Protein AF-A0AAD6TPM7-F1 (afdb_monomer_lite)

Secondary structure (DSSP, 8-state):
----------------------HHHHHHHHHHHHTSSSPPPPPPHHHHHHHHHHHHHHHHHHHHHHHHHHHHHHHHHHHHHHHHHHHH--TT--HHHHHHHHHHHHHHHHHHHHHHHHHHHHHHHHHHHTTSTT-----S----HHHHHHHHHHHHHHHHHHHHHT------TT-----------------------------

Radius of gyration: 37.67 Å; chains: 1; bounding box: 93×37×124 Å

Sequence (203 aa):
MTDECKYDDYNYVRENDTVQTHAPTIDTYNTAARALEPLMPMLTWEQVYFKLLRAHKEIKRLNVEIPRVVTWIADENRVLCRAERVLRSPEGKSREKIEVDIGMAVQLALYHQQRGRFDDTHMQRFWALAKTPGFTGSLKPGISKERRAVQDALQKARTELARLEGDEMEVDERTLVVDAAAGGWRRDDNDEWEDTAEEEGQV

Foldseek 3Di:
DDDPPPPDDPPPDPDDDDPPPCVVVLVVVQVVQCVDPPRDDRDDPVRSVVVVVVVVVVLVVCLVVLLVLLQVLVVLVVVLVVLLVVLCDPPPDDPVSNVVSVVVSVVSVVVNVVVVVVVVVSVVVVVVLVPDPPRPHDSDHDADPVNVVVVVVVVVVVVVVVVVVVCPDPPPPPPDDDDDDDDDDDDPDDDDDDDDDDDDDDD

Organism: NCBI:txid1033014

pLDDT: mean 77.06, std 20.02, range [37.09, 97.31]

Structure (mmCIF, N/CA/C/O backbone):
data_AF-A0AAD6TPM7-F1
#
_entry.id   AF-A0AAD6TPM7-F1
#
loop_
_atom_site.group_PDB
_atom_site.id
_atom_site.type_symbol
_atom_site.label_atom_id
_atom_site.label_alt_id
_atom_site.label_comp_id
_atom_site.label_asym_id
_atom_site.label_entity_id
_atom_site.label_seq_id
_atom_site.pdbx_PDB_ins_code
_atom_site.Cartn_x
_atom_site.Cartn_y
_atom_site.Cartn_z
_atom_site.occupancy
_atom_site.B_iso_or_equiv
_atom_site.auth_seq_id
_atom_site.auth_comp_id
_atom_site.auth_asym_id
_atom_site.auth_atom_id
_atom_site.pdbx_PDB_model_num
ATOM 1 N N . MET A 1 1 ? 7.354 23.724 56.514 1.00 42.28 1 MET A N 1
ATOM 2 C CA . MET A 1 1 ? 7.183 23.959 55.067 1.00 42.28 1 MET A CA 1
ATOM 3 C C . MET A 1 1 ? 6.785 22.642 54.438 1.00 42.28 1 MET A C 1
ATOM 5 O O . MET A 1 1 ? 7.639 21.832 54.113 1.00 42.28 1 MET A O 1
ATOM 9 N N . THR A 1 2 ? 5.484 22.408 54.376 1.00 43.03 2 THR A N 1
ATOM 10 C CA . THR A 1 2 ? 4.861 21.282 53.682 1.00 43.03 2 THR A CA 1
ATOM 11 C C . THR A 1 2 ? 3.793 21.926 52.823 1.00 43.03 2 THR A C 1
ATOM 13 O O . THR A 1 2 ? 2.820 22.435 53.376 1.00 43.03 2 THR A O 1
ATOM 16 N N . ASP A 1 3 ? 4.029 22.008 51.514 1.00 41.22 3 ASP A N 1
ATOM 17 C CA . ASP A 1 3 ? 3.042 22.562 50.593 1.00 41.22 3 ASP A CA 1
ATOM 18 C C . ASP A 1 3 ? 1.833 21.631 50.558 1.00 41.22 3 ASP A C 1
ATOM 20 O O . ASP A 1 3 ? 1.878 20.521 50.025 1.00 41.22 3 ASP A O 1
ATOM 24 N N . GLU A 1 4 ? 0.744 22.093 51.165 1.00 44.50 4 GLU A N 1
ATOM 25 C CA . GLU A 1 4 ? -0.571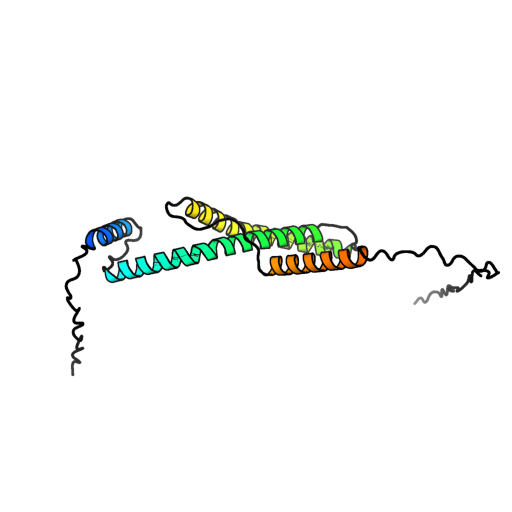 21.505 50.984 1.00 44.50 4 GLU A CA 1
ATOM 26 C C . GLU A 1 4 ? -0.997 21.762 49.538 1.00 44.50 4 GLU A C 1
ATOM 28 O O . GLU A 1 4 ? -1.520 22.827 49.202 1.00 44.50 4 GLU A O 1
ATOM 33 N N . CYS A 1 5 ? -0.760 20.778 48.668 1.00 38.16 5 CYS A N 1
ATOM 34 C CA . CYS A 1 5 ? -1.344 20.744 47.335 1.00 38.16 5 CYS A CA 1
ATOM 35 C C . CYS A 1 5 ? -2.870 20.721 47.461 1.00 38.16 5 CYS A C 1
ATOM 37 O O . CYS A 1 5 ? -3.480 19.655 47.566 1.00 38.16 5 CYS A O 1
ATOM 39 N N . LYS A 1 6 ? -3.479 21.909 47.436 1.00 38.34 6 LYS A N 1
ATOM 40 C CA . LYS A 1 6 ? -4.917 22.087 47.266 1.00 38.34 6 LYS A CA 1
ATOM 41 C C . LYS A 1 6 ? -5.314 21.478 45.927 1.00 38.34 6 LYS A C 1
ATOM 43 O O . LYS A 1 6 ? -5.113 22.074 44.874 1.00 38.34 6 LYS A O 1
ATOM 48 N N . TYR A 1 7 ? -5.848 20.263 45.980 1.00 44.44 7 TYR A N 1
ATOM 49 C CA . TYR A 1 7 ? -6.696 19.757 44.915 1.00 44.44 7 TYR A CA 1
ATOM 50 C C . TYR A 1 7 ? -7.990 20.558 44.987 1.00 44.44 7 TYR A C 1
ATOM 52 O O . TYR A 1 7 ? -8.815 20.314 45.865 1.00 44.44 7 TYR A O 1
ATOM 60 N N . ASP A 1 8 ? -8.121 21.553 44.113 1.00 40.16 8 ASP A N 1
ATOM 61 C CA . ASP A 1 8 ? -9.357 22.315 43.998 1.00 40.16 8 ASP A CA 1
ATOM 62 C C . ASP A 1 8 ? -10.513 21.375 43.629 1.00 40.16 8 ASP A C 1
ATOM 64 O O . ASP A 1 8 ? -10.389 20.522 42.741 1.00 40.16 8 ASP A O 1
ATOM 68 N N . ASP A 1 9 ? -11.638 21.542 44.326 1.00 39.03 9 ASP A N 1
ATOM 69 C CA . ASP A 1 9 ? -12.875 20.808 44.082 1.00 39.03 9 ASP A CA 1
ATOM 70 C C . ASP A 1 9 ? -13.344 21.023 42.638 1.00 39.03 9 ASP A C 1
ATOM 72 O O . ASP A 1 9 ? -13.980 22.030 42.303 1.00 39.03 9 ASP A O 1
ATOM 76 N N . TYR A 1 10 ? -13.116 20.024 41.785 1.00 47.62 10 TYR A N 1
ATOM 77 C CA . TYR A 1 10 ? -13.863 19.876 40.542 1.00 47.62 10 TYR A CA 1
ATOM 78 C C . TYR A 1 10 ? -15.308 19.510 40.888 1.00 47.62 10 TYR A C 1
ATOM 80 O O . TYR A 1 10 ? -15.704 18.343 40.866 1.00 47.62 10 TYR A O 1
ATOM 88 N N . ASN A 1 11 ? -16.094 20.540 41.212 1.00 38.97 11 ASN A N 1
ATOM 89 C CA . ASN A 1 11 ? -17.539 20.472 41.371 1.00 38.97 11 ASN A CA 1
ATOM 90 C C . ASN A 1 11 ? -18.168 19.961 40.070 1.00 38.97 11 ASN A C 1
ATOM 92 O O . ASN A 1 11 ? -18.477 20.721 39.151 1.00 38.97 11 ASN A O 1
ATOM 96 N N . TYR A 1 12 ? -18.348 18.644 39.998 1.00 42.25 12 TYR A N 1
ATOM 97 C CA . TYR A 1 12 ? -19.081 17.985 38.933 1.00 42.25 12 TYR A CA 1
ATOM 98 C C . TYR A 1 12 ? -20.553 18.375 39.075 1.00 42.25 12 TYR A C 1
ATOM 100 O O . TYR A 1 12 ? -21.267 17.843 39.929 1.00 42.25 12 TYR A O 1
ATOM 108 N N . VAL A 1 13 ? -20.978 19.356 38.276 1.00 42.03 13 VAL A N 1
ATOM 109 C CA . VAL A 1 13 ? -22.337 19.908 38.284 1.00 42.03 13 VAL A CA 1
ATOM 110 C C . VAL A 1 13 ? -23.345 18.769 38.108 1.00 42.03 13 VAL A C 1
ATOM 112 O O . VAL A 1 13 ? -23.490 18.202 37.026 1.00 42.03 13 VAL A O 1
ATOM 115 N N . ARG A 1 14 ? -24.036 18.412 39.197 1.00 45.53 14 ARG A N 1
ATOM 116 C CA . ARG A 1 14 ? -25.139 17.443 39.191 1.00 45.53 14 ARG A CA 1
ATOM 117 C C . ARG A 1 14 ? -26.416 18.115 38.694 1.00 45.53 14 ARG A C 1
ATOM 119 O O . ARG A 1 14 ? -27.343 18.345 39.466 1.00 45.53 14 ARG A O 1
ATOM 126 N N . GLU A 1 15 ? -26.480 18.385 37.399 1.00 45.06 15 GLU A N 1
ATOM 127 C CA . GLU A 1 15 ? -27.736 18.728 36.732 1.00 45.06 15 GLU A CA 1
ATOM 128 C C . GLU A 1 15 ? -28.347 17.474 36.098 1.00 45.06 15 GLU A C 1
ATOM 130 O O . GLU A 1 15 ? -28.028 17.107 34.977 1.00 45.06 15 GLU A O 1
ATOM 135 N N . ASN A 1 16 ? -29.181 16.794 36.894 1.00 46.62 16 ASN A N 1
ATOM 136 C CA . ASN A 1 16 ? -30.407 16.045 36.560 1.00 46.62 16 ASN A CA 1
ATOM 137 C C . ASN A 1 16 ? -30.582 15.296 35.214 1.00 46.62 16 ASN A C 1
ATOM 139 O O . ASN A 1 16 ? -31.724 15.009 34.854 1.00 46.62 16 ASN A O 1
ATOM 143 N N . ASP A 1 17 ? -29.525 14.878 34.525 1.00 42.53 17 ASP A N 1
ATOM 144 C CA . ASP A 1 17 ? -29.630 13.923 33.419 1.00 42.53 17 ASP A CA 1
ATOM 145 C C . ASP A 1 17 ? -29.453 12.471 33.881 1.00 42.53 17 ASP A C 1
ATOM 147 O O . ASP A 1 17 ? -28.737 12.155 34.835 1.00 42.53 17 ASP A O 1
ATOM 151 N N . THR A 1 18 ? -30.162 11.572 33.193 1.00 46.22 18 THR A N 1
ATOM 152 C CA . THR A 1 18 ? -30.287 10.139 33.502 1.00 46.22 18 THR A CA 1
ATOM 153 C C . THR A 1 18 ? -28.965 9.493 33.919 1.00 46.22 18 THR A C 1
ATOM 155 O O . THR A 1 18 ? -27.995 9.544 33.161 1.00 46.22 18 THR A O 1
ATOM 158 N N . VAL A 1 19 ? -28.948 8.792 35.062 1.00 48.47 19 VAL A N 1
ATOM 159 C CA . VAL A 1 19 ? -27.803 7.968 35.483 1.00 48.47 19 VAL A CA 1
ATOM 160 C C . VAL A 1 19 ? -27.638 6.805 34.502 1.00 48.47 19 VAL A C 1
ATOM 162 O O . VAL A 1 19 ? -28.172 5.714 34.702 1.00 48.47 19 VAL A O 1
ATOM 165 N N . GLN A 1 20 ? -26.896 7.039 33.419 1.00 50.84 20 GLN A N 1
ATOM 166 C CA . GLN A 1 20 ? -26.438 5.982 32.533 1.00 50.84 20 GLN A CA 1
ATOM 167 C C . GLN A 1 20 ? -25.485 5.099 33.333 1.00 50.84 20 GLN A C 1
ATOM 169 O O . GLN A 1 20 ? -24.346 5.463 33.622 1.00 50.84 20 GLN A O 1
ATOM 174 N N . THR A 1 21 ? -25.962 3.922 33.725 1.00 53.03 21 THR A N 1
ATOM 175 C CA . THR A 1 21 ? -25.160 2.930 34.436 1.00 53.03 21 THR A CA 1
ATOM 176 C C . THR A 1 21 ? -24.093 2.385 33.487 1.00 53.03 21 THR A C 1
ATOM 178 O O . THR A 1 21 ? -24.325 1.408 32.782 1.00 53.03 21 THR A O 1
ATOM 181 N N . HIS A 1 22 ? -22.924 3.029 33.450 1.00 58.94 22 HIS A N 1
ATOM 182 C CA . HIS A 1 22 ? -21.806 2.694 32.555 1.00 58.94 22 HIS A CA 1
ATOM 183 C C . HIS A 1 22 ? -21.056 1.396 32.926 1.00 58.94 22 HIS A C 1
ATOM 185 O O . HIS A 1 22 ? -20.183 0.952 32.177 1.00 58.94 22 HIS A O 1
ATOM 191 N N . ALA A 1 23 ? -21.413 0.769 34.053 1.00 59.69 23 ALA A N 1
ATOM 192 C CA . ALA A 1 23 ? -20.806 -0.457 34.574 1.00 59.69 23 ALA A CA 1
ATOM 193 C C . ALA A 1 23 ? -20.640 -1.605 33.547 1.00 59.69 23 ALA A C 1
ATOM 195 O O . ALA A 1 23 ? -19.508 -2.061 33.385 1.00 59.69 23 ALA A O 1
ATOM 196 N N . PRO A 1 24 ? -21.664 -2.038 32.772 1.00 72.88 24 PRO A N 1
ATOM 197 C CA . PRO A 1 24 ? -21.525 -3.228 31.929 1.00 72.88 24 PRO A CA 1
ATOM 198 C C . PRO A 1 24 ? -20.491 -3.047 30.806 1.00 72.88 24 PRO A C 1
ATOM 200 O O . PRO A 1 24 ? -19.838 -4.010 30.402 1.00 72.88 24 PRO A O 1
ATOM 203 N N . THR A 1 25 ? -20.278 -1.818 30.328 1.00 66.88 25 THR A N 1
ATOM 204 C CA . THR A 1 25 ? -19.265 -1.510 29.306 1.00 66.88 25 THR A CA 1
ATOM 205 C C . THR A 1 25 ? -17.845 -1.588 29.875 1.00 66.88 25 THR A C 1
ATOM 207 O O . THR A 1 25 ? -16.937 -2.086 29.206 1.00 66.88 25 THR A O 1
ATOM 210 N N . ILE A 1 26 ? -17.655 -1.135 31.121 1.00 70.44 26 ILE A N 1
ATOM 211 C CA . ILE A 1 26 ? -16.386 -1.242 31.860 1.00 70.44 26 ILE A CA 1
ATOM 212 C C . ILE A 1 26 ? -16.079 -2.705 32.164 1.00 70.44 26 ILE A C 1
ATOM 214 O O . ILE A 1 26 ? -14.963 -3.156 31.912 1.00 70.44 26 ILE A O 1
ATOM 218 N N . ASP A 1 27 ? -17.063 -3.455 32.656 1.00 75.88 27 ASP A N 1
ATOM 219 C CA . ASP A 1 27 ? -16.890 -4.858 33.031 1.00 75.88 27 ASP A CA 1
ATOM 220 C C . ASP A 1 27 ? -16.572 -5.727 31.811 1.00 75.88 27 ASP A C 1
ATOM 222 O O . ASP A 1 27 ? -15.668 -6.562 31.868 1.00 75.88 27 ASP A O 1
ATOM 226 N N . THR A 1 28 ? -17.219 -5.467 30.669 1.00 80.12 28 THR A N 1
ATOM 227 C CA . THR A 1 28 ? -16.898 -6.128 29.392 1.00 80.12 28 THR A CA 1
ATOM 228 C C . THR A 1 28 ? -15.463 -5.820 28.952 1.00 80.12 28 THR A C 1
ATOM 230 O O . THR A 1 28 ? -14.717 -6.735 28.597 1.00 80.12 28 THR A O 1
ATOM 233 N N . TYR A 1 29 ? -15.036 -4.552 29.025 1.00 76.94 29 TYR A N 1
ATOM 234 C CA . TYR A 1 29 ? -13.665 -4.155 28.689 1.00 76.94 29 TYR A CA 1
ATOM 235 C C . TYR A 1 29 ? -12.632 -4.799 29.623 1.00 76.94 29 TYR A C 1
ATOM 237 O O . TYR A 1 29 ? -11.652 -5.376 29.157 1.00 76.94 29 TYR A O 1
ATOM 245 N N . ASN A 1 30 ? -12.848 -4.732 30.937 1.00 77.31 30 ASN A N 1
ATOM 246 C CA . ASN A 1 30 ? -11.926 -5.266 31.939 1.00 77.31 30 ASN A CA 1
ATOM 247 C C . ASN A 1 30 ? -11.872 -6.804 31.916 1.00 77.31 30 ASN A C 1
ATOM 249 O O . ASN A 1 30 ? -10.809 -7.377 32.149 1.00 77.31 30 ASN A O 1
ATOM 253 N N . THR A 1 31 ? -12.974 -7.477 31.575 1.00 83.19 31 THR A N 1
ATOM 254 C CA . THR A 1 31 ? -13.002 -8.930 31.333 1.00 83.19 31 THR A CA 1
ATOM 255 C C . THR A 1 31 ? -12.165 -9.295 30.109 1.00 83.19 31 THR A C 1
ATOM 257 O O . THR A 1 31 ? -11.315 -10.179 30.196 1.00 83.19 31 THR A O 1
ATOM 260 N N . ALA A 1 32 ? -12.319 -8.568 28.997 1.00 80.12 32 ALA A N 1
ATOM 261 C CA . ALA A 1 32 ? -11.487 -8.768 27.810 1.00 80.12 32 ALA A CA 1
ATOM 262 C C . ALA A 1 32 ? -10.001 -8.449 28.072 1.00 80.12 32 ALA A C 1
ATOM 264 O O . ALA A 1 32 ? -9.130 -9.190 27.631 1.00 80.12 32 ALA A O 1
ATOM 265 N N . ALA A 1 33 ? -9.696 -7.396 28.837 1.00 74.88 33 ALA A N 1
ATOM 266 C CA . ALA A 1 33 ? -8.328 -7.020 29.198 1.00 74.88 33 ALA A CA 1
ATOM 267 C C . ALA A 1 33 ? -7.633 -8.051 30.110 1.00 74.88 33 ALA A C 1
ATOM 269 O O . ALA A 1 33 ? -6.422 -8.229 30.004 1.00 74.88 33 ALA A O 1
ATOM 270 N N . ARG A 1 34 ? -8.388 -8.758 30.965 1.00 79.50 34 ARG A N 1
ATOM 271 C CA . ARG A 1 34 ? -7.897 -9.904 31.758 1.00 79.50 34 ARG A CA 1
ATOM 272 C C . ARG A 1 34 ? -7.618 -11.155 30.919 1.00 79.50 34 ARG A C 1
ATOM 274 O O . ARG A 1 34 ? -6.857 -12.001 31.367 1.00 79.50 34 ARG A O 1
ATOM 281 N N . ALA A 1 35 ? -8.228 -11.277 29.740 1.00 81.38 35 ALA A N 1
ATOM 282 C CA . ALA A 1 35 ? -8.015 -12.393 28.817 1.00 81.38 35 ALA A CA 1
ATOM 283 C C . ALA A 1 35 ? -6.806 -12.191 27.876 1.00 81.38 35 ALA A C 1
ATOM 285 O O . ALA A 1 35 ? -6.560 -13.028 27.010 1.00 81.38 35 ALA A O 1
ATOM 286 N N . LEU A 1 36 ? -6.068 -11.083 28.020 1.00 80.00 36 LEU A N 1
ATOM 287 C CA . LEU A 1 36 ? -4.832 -10.813 27.287 1.00 80.00 36 LEU A CA 1
ATOM 288 C C . LEU A 1 36 ? -3.611 -11.148 28.152 1.00 80.00 36 LEU A C 1
ATOM 290 O O . LEU A 1 36 ? -3.560 -10.796 29.330 1.00 80.00 36 LEU A O 1
ATOM 294 N N . GLU A 1 37 ? -2.601 -11.760 27.536 1.00 80.75 37 GLU A N 1
ATOM 295 C CA . GLU A 1 37 ? -1.271 -11.922 28.123 1.00 80.75 37 GLU A CA 1
ATOM 296 C C . GLU A 1 37 ? -0.297 -10.890 27.518 1.00 80.75 37 GLU A C 1
ATOM 298 O O . GLU A 1 37 ? -0.246 -10.757 26.291 1.00 80.75 37 GLU A O 1
ATOM 303 N N . PRO A 1 38 ? 0.500 -10.166 28.330 1.00 78.06 38 PRO A N 1
ATOM 304 C CA . PRO A 1 38 ? 0.489 -10.133 29.796 1.00 78.06 38 PRO A CA 1
ATOM 305 C C . PRO A 1 38 ? -0.708 -9.353 30.375 1.00 78.06 38 PRO A C 1
ATOM 307 O O . PRO A 1 38 ? -1.288 -8.494 29.712 1.00 78.06 38 PRO A O 1
ATOM 310 N N . LEU A 1 39 ? -1.028 -9.622 31.648 1.00 70.69 39 LEU A N 1
ATOM 311 C CA . LEU A 1 39 ? -2.122 -8.978 32.385 1.00 70.69 39 LEU A CA 1
ATOM 312 C C . LEU A 1 39 ? -2.013 -7.446 32.360 1.00 70.69 39 LEU A C 1
ATOM 314 O O . LEU A 1 39 ? -1.093 -6.855 32.929 1.00 70.69 39 LEU A O 1
ATOM 318 N N . MET A 1 40 ? -2.999 -6.801 31.739 1.00 68.88 40 MET A N 1
ATOM 319 C CA . MET A 1 40 ? -3.077 -5.344 31.653 1.00 68.88 40 MET A CA 1
ATOM 320 C C . MET A 1 40 ? -3.629 -4.738 32.958 1.00 68.88 40 MET A C 1
ATOM 322 O O . MET A 1 40 ? -4.579 -5.285 33.527 1.00 68.88 40 MET A O 1
ATOM 326 N N . PRO A 1 41 ? -3.102 -3.589 33.433 1.00 75.06 41 PRO A N 1
ATOM 327 C CA . PRO A 1 41 ? -3.650 -2.904 34.602 1.00 75.06 41 PRO A CA 1
ATOM 328 C C . PRO A 1 41 ? -5.101 -2.466 34.353 1.00 75.06 41 PRO A C 1
ATOM 330 O O . PRO A 1 41 ? -5.438 -1.993 33.263 1.00 75.06 41 PRO A O 1
ATOM 333 N N . MET A 1 42 ? -5.958 -2.621 35.370 1.00 72.19 42 MET A N 1
ATOM 334 C CA . MET A 1 42 ? -7.375 -2.255 35.276 1.00 72.19 42 MET A CA 1
ATOM 335 C C . MET A 1 42 ? -7.522 -0.748 35.061 1.00 72.19 42 MET A C 1
ATOM 337 O O . MET A 1 42 ? -6.859 0.050 35.722 1.00 72.19 42 MET A O 1
ATOM 341 N N . LEU A 1 43 ? -8.392 -0.369 34.126 1.00 77.62 43 LEU A N 1
ATOM 342 C CA . LEU A 1 43 ? -8.580 1.026 33.741 1.00 77.62 43 LEU A CA 1
ATOM 343 C C . LEU A 1 43 ? -9.737 1.670 34.500 1.00 77.62 43 LEU A C 1
ATOM 345 O O . LEU A 1 43 ? -10.756 1.028 34.764 1.00 77.62 43 LEU A O 1
ATOM 349 N N . THR A 1 44 ? -9.609 2.969 34.766 1.00 84.38 44 THR A N 1
ATOM 350 C CA . THR A 1 44 ? -10.732 3.796 35.226 1.00 84.38 44 THR A CA 1
ATOM 351 C C . THR A 1 44 ? -11.740 4.022 34.093 1.00 84.38 44 THR A C 1
ATOM 353 O O . THR A 1 44 ? -11.413 3.882 32.910 1.00 84.38 44 THR A O 1
ATOM 356 N N . TRP A 1 45 ? -12.973 4.415 34.435 1.00 76.81 45 TRP A N 1
ATOM 357 C CA . TRP A 1 45 ? -14.007 4.736 33.440 1.00 76.81 45 TRP A CA 1
ATOM 358 C C . TRP A 1 45 ? -13.524 5.765 32.409 1.00 76.81 45 TRP A C 1
ATOM 360 O O . TRP A 1 45 ? -13.667 5.550 31.208 1.00 76.81 45 TRP A O 1
ATOM 370 N N . GLU A 1 46 ? -12.874 6.834 32.868 1.00 84.00 46 GLU A N 1
ATOM 371 C CA . GLU A 1 46 ? -12.317 7.894 32.021 1.00 84.00 46 GLU A CA 1
ATOM 372 C C . GLU A 1 46 ? -11.311 7.344 31.001 1.00 84.00 46 GLU A C 1
ATOM 374 O O . GLU A 1 46 ? -11.361 7.672 29.814 1.00 84.00 46 GLU A O 1
ATOM 379 N N . GLN A 1 47 ? -10.424 6.444 31.433 1.00 85.31 47 GLN A N 1
ATOM 380 C CA . GLN A 1 47 ? -9.437 5.806 30.562 1.00 85.31 47 GLN A CA 1
ATOM 381 C C . GLN A 1 47 ? -10.099 4.899 29.512 1.00 85.31 47 GLN A C 1
ATOM 383 O O . GLN A 1 47 ? -9.676 4.903 28.351 1.00 85.31 47 GLN A O 1
ATOM 388 N N . VAL A 1 48 ? -11.147 4.150 29.879 1.00 82.81 48 VAL A N 1
ATOM 389 C CA . VAL A 1 48 ? -11.948 3.355 28.928 1.00 82.81 48 VAL A CA 1
ATOM 390 C C . VAL A 1 48 ? -12.664 4.275 27.932 1.00 82.81 48 VAL A C 1
ATOM 392 O O . VAL A 1 48 ? -12.584 4.047 26.724 1.00 82.81 48 VAL A O 1
ATOM 395 N N . TYR A 1 49 ? -13.283 5.355 28.409 1.00 86.38 49 TYR A N 1
ATOM 396 C CA . TYR A 1 49 ? -13.980 6.347 27.590 1.00 86.38 49 TYR A CA 1
ATOM 397 C C . TYR A 1 49 ? -13.055 7.002 26.551 1.00 86.38 49 TYR A C 1
ATOM 399 O O . TYR A 1 49 ? -13.355 6.981 25.353 1.00 86.38 49 TYR A O 1
ATOM 407 N N . PHE A 1 50 ? -11.877 7.493 26.953 1.00 88.75 50 PHE A N 1
ATOM 408 C CA . PHE A 1 50 ? -10.910 8.062 26.008 1.00 88.75 50 PHE A CA 1
ATOM 409 C C . PHE A 1 50 ? -10.369 7.026 25.012 1.00 88.75 50 PHE A C 1
ATOM 411 O O . PHE A 1 50 ? -10.170 7.361 23.839 1.00 88.75 50 PHE A O 1
ATOM 418 N N . LYS A 1 51 ? -10.180 5.761 25.420 1.00 86.88 51 LYS A N 1
ATOM 419 C CA . LYS A 1 51 ? -9.812 4.677 24.491 1.00 86.88 51 LYS A CA 1
ATOM 420 C C . LYS A 1 51 ? -10.918 4.394 23.472 1.00 86.88 51 LYS A C 1
ATOM 422 O O . LYS A 1 51 ? -10.605 4.265 22.290 1.00 86.88 51 LYS A O 1
ATOM 427 N N . LEU A 1 52 ? -12.187 4.367 23.884 1.00 88.38 52 LEU A N 1
ATOM 428 C CA . LEU A 1 52 ? -13.332 4.206 22.981 1.00 88.38 52 LEU A CA 1
ATOM 429 C C . LEU A 1 52 ? -13.443 5.377 21.995 1.00 88.38 52 LEU A C 1
ATOM 431 O O . LEU A 1 52 ? -13.557 5.151 20.788 1.00 88.38 52 LEU A O 1
ATOM 435 N N . LEU A 1 53 ? -13.334 6.626 22.461 1.00 89.56 53 LEU A N 1
ATOM 436 C CA . LEU A 1 53 ? -13.312 7.804 21.583 1.00 89.56 53 LEU A CA 1
ATOM 437 C C . LEU A 1 53 ? -12.150 7.754 20.580 1.00 89.56 53 LEU A C 1
ATOM 439 O O . LEU A 1 53 ? -12.327 8.085 19.404 1.00 89.56 53 LEU A O 1
ATOM 443 N N . ARG A 1 54 ? -10.962 7.324 21.023 1.00 93.38 54 ARG A N 1
ATOM 444 C CA . ARG A 1 54 ? -9.798 7.151 20.147 1.00 93.38 54 ARG A CA 1
ATOM 445 C C . ARG A 1 54 ? -10.031 6.047 19.119 1.00 93.38 54 ARG A C 1
ATOM 447 O O . ARG A 1 54 ? -9.751 6.285 17.951 1.00 93.38 54 ARG A O 1
ATOM 454 N N . ALA A 1 55 ? -10.597 4.904 19.506 1.00 91.88 55 ALA A N 1
ATOM 455 C CA . ALA A 1 55 ? -10.907 3.803 18.592 1.00 91.88 55 ALA A CA 1
ATOM 456 C C . ALA A 1 55 ? -11.848 4.239 17.454 1.00 91.88 55 ALA A C 1
ATOM 458 O O . ALA A 1 55 ? -11.573 3.955 16.291 1.00 91.88 55 ALA A O 1
ATOM 459 N N . HIS A 1 56 ? -12.893 5.020 17.747 1.00 92.50 56 HIS A N 1
ATOM 460 C CA . HIS A 1 56 ? -13.791 5.558 16.714 1.00 92.50 56 HIS A CA 1
ATOM 461 C C . HIS A 1 56 ? -13.082 6.504 15.729 1.00 92.50 56 HIS A C 1
ATOM 463 O O . HIS A 1 56 ? -13.378 6.486 14.531 1.00 92.50 56 HIS A O 1
ATOM 469 N N . LYS A 1 57 ? -12.139 7.330 16.205 1.00 95.06 57 LYS A N 1
ATOM 470 C CA . LYS A 1 57 ? -11.301 8.178 15.335 1.00 95.06 57 LYS A CA 1
ATOM 471 C C . LYS A 1 57 ? -10.320 7.336 14.511 1.00 95.06 57 LYS A C 1
ATOM 473 O O . LYS A 1 57 ? -10.147 7.598 13.323 1.00 95.06 57 LYS A O 1
ATOM 478 N N . GLU A 1 58 ? -9.729 6.313 15.122 1.00 95.19 58 GLU A N 1
ATOM 479 C CA . GLU A 1 58 ? -8.774 5.399 14.493 1.00 95.19 58 GLU A CA 1
ATOM 480 C C . GLU A 1 58 ? -9.421 4.613 13.348 1.00 95.19 58 GLU A C 1
ATOM 482 O O . GLU A 1 58 ? -8.883 4.611 12.247 1.00 95.19 58 GLU A O 1
ATOM 487 N N . ILE A 1 59 ? -10.616 4.043 13.552 1.00 94.06 59 ILE A N 1
ATOM 488 C CA . ILE A 1 59 ? -11.385 3.343 12.505 1.00 94.06 59 ILE A CA 1
ATOM 489 C C . ILE A 1 59 ? -11.618 4.262 11.297 1.00 94.06 59 ILE A C 1
ATOM 491 O O . ILE A 1 59 ? -11.348 3.877 10.160 1.00 94.06 59 ILE A O 1
ATOM 495 N N . LYS A 1 60 ? -12.041 5.514 11.531 1.00 95.12 60 LYS A N 1
ATOM 496 C CA . LYS A 1 60 ? -12.228 6.504 10.455 1.00 95.12 60 LYS A CA 1
ATOM 497 C C . LYS A 1 60 ? -10.924 6.813 9.709 1.00 95.12 60 LYS A C 1
ATOM 499 O O . LYS A 1 60 ? -10.966 6.981 8.492 1.00 95.12 60 LYS A O 1
ATOM 504 N N . ARG A 1 61 ? -9.777 6.866 10.402 1.00 96.75 61 ARG A N 1
ATOM 505 C CA . ARG A 1 61 ? -8.457 7.080 9.777 1.00 96.75 61 ARG A CA 1
ATOM 506 C C . ARG A 1 61 ? -8.016 5.861 8.961 1.00 96.75 61 ARG A C 1
ATOM 508 O O . ARG A 1 61 ? -7.654 6.004 7.795 1.00 96.75 61 ARG A O 1
ATOM 515 N N . LEU A 1 62 ? -8.129 4.662 9.533 1.00 95.44 62 LEU A N 1
ATOM 516 C CA . LEU A 1 62 ? -7.751 3.396 8.899 1.00 95.44 62 LEU A CA 1
ATOM 517 C C . LEU A 1 62 ? -8.583 3.090 7.648 1.00 95.44 62 LEU A C 1
ATOM 519 O O . LEU A 1 62 ? -8.027 2.611 6.662 1.00 95.44 62 LEU A O 1
ATOM 523 N N . ASN A 1 63 ? -9.867 3.457 7.624 1.00 95.12 63 ASN A N 1
ATOM 524 C CA . ASN A 1 63 ? -10.705 3.366 6.421 1.00 95.12 63 ASN A CA 1
ATOM 525 C C . ASN A 1 63 ? -10.153 4.169 5.224 1.00 95.12 63 ASN A C 1
ATOM 527 O O . ASN A 1 63 ? -10.486 3.855 4.084 1.00 95.12 63 ASN A O 1
ATOM 531 N N . VAL A 1 64 ? -9.312 5.183 5.463 1.00 94.62 64 VAL A N 1
ATOM 532 C CA . VAL A 1 64 ? -8.626 5.973 4.425 1.00 94.62 64 VAL A CA 1
ATOM 533 C C . VAL A 1 64 ? -7.190 5.486 4.200 1.00 94.62 64 VAL A C 1
ATOM 535 O O . VAL A 1 64 ? -6.713 5.477 3.065 1.00 94.62 64 VAL A O 1
ATOM 538 N N . GLU A 1 65 ? -6.487 5.076 5.256 1.00 95.88 65 GLU A N 1
ATOM 539 C CA . GLU A 1 65 ? -5.090 4.629 5.180 1.00 95.88 65 GLU A CA 1
ATOM 540 C C . GLU A 1 65 ? -4.933 3.243 4.552 1.00 95.88 65 GLU A C 1
ATOM 542 O O . GLU A 1 65 ? -4.047 3.068 3.719 1.00 95.88 65 GLU A O 1
ATOM 547 N N . ILE A 1 66 ? -5.809 2.281 4.861 1.00 95.88 66 ILE A N 1
ATOM 548 C CA . ILE A 1 66 ? -5.737 0.923 4.298 1.00 95.88 66 ILE A CA 1
ATOM 549 C C . ILE A 1 66 ? -5.838 0.954 2.757 1.00 95.88 66 ILE A C 1
ATOM 551 O O . ILE A 1 66 ? -4.916 0.448 2.114 1.00 95.88 66 ILE A O 1
ATOM 555 N N . PRO A 1 67 ? -6.834 1.619 2.123 1.00 96.00 67 PRO A N 1
ATOM 556 C CA . PRO A 1 67 ? -6.849 1.782 0.668 1.00 96.00 67 PRO A CA 1
ATOM 557 C C . PRO A 1 67 ? -5.594 2.455 0.104 1.00 96.00 67 PRO A C 1
ATOM 559 O O . PRO A 1 67 ? -5.150 2.092 -0.983 1.00 96.00 67 PRO A O 1
ATOM 562 N N . ARG A 1 68 ? -4.996 3.427 0.814 1.00 95.56 68 ARG A N 1
ATOM 563 C CA . ARG A 1 68 ? -3.760 4.098 0.368 1.00 95.56 68 ARG A CA 1
ATOM 564 C C . ARG A 1 68 ? -2.570 3.145 0.362 1.00 95.56 68 ARG A C 1
ATOM 566 O O . ARG A 1 68 ? -1.858 3.117 -0.636 1.00 95.56 68 ARG A O 1
ATOM 573 N N . VAL A 1 69 ? -2.386 2.349 1.417 1.00 96.12 69 VAL A N 1
ATOM 574 C CA . VAL A 1 69 ? -1.321 1.332 1.478 1.00 96.12 69 VAL A CA 1
ATOM 575 C C . VAL A 1 69 ? -1.528 0.281 0.387 1.00 96.12 69 VAL A C 1
ATOM 577 O O . VAL A 1 69 ? -0.596 -0.012 -0.349 1.00 96.12 69 VAL A O 1
ATOM 580 N N . VAL A 1 70 ? -2.755 -0.214 0.199 1.00 97.06 70 VAL A N 1
ATOM 581 C CA . VAL A 1 70 ? -3.077 -1.167 -0.880 1.00 97.06 70 VAL A CA 1
ATOM 582 C C . VAL A 1 70 ? -2.820 -0.567 -2.273 1.00 97.06 70 VAL A C 1
ATOM 584 O O . VAL A 1 70 ? -2.299 -1.251 -3.151 1.00 97.06 70 VAL A O 1
ATOM 587 N N . TH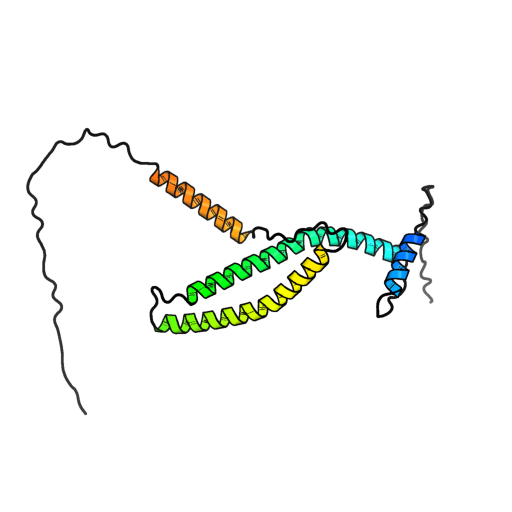R A 1 71 ? -3.139 0.715 -2.482 1.00 96.31 71 THR A N 1
ATOM 588 C CA . THR A 1 71 ? -2.826 1.434 -3.733 1.00 96.31 71 THR A CA 1
ATOM 589 C C . THR A 1 71 ? -1.319 1.537 -3.948 1.00 96.31 71 THR A C 1
ATOM 591 O O . THR A 1 71 ? -0.849 1.299 -5.054 1.00 96.31 71 THR A O 1
ATOM 594 N N . TRP A 1 72 ? -0.564 1.870 -2.899 1.00 95.69 72 TRP A N 1
ATOM 595 C CA . TRP A 1 72 ? 0.890 1.985 -2.955 1.00 95.69 72 TRP A CA 1
ATOM 596 C C . TRP A 1 72 ? 1.551 0.639 -3.285 1.00 95.69 72 TRP A C 1
ATOM 598 O O . TRP A 1 72 ? 2.312 0.582 -4.244 1.00 95.69 72 TRP A O 1
ATOM 608 N N . ILE A 1 73 ? 1.160 -0.451 -2.609 1.00 95.94 73 ILE A N 1
ATOM 609 C CA . ILE A 1 73 ? 1.618 -1.819 -2.919 1.00 95.94 73 ILE A CA 1
ATOM 610 C C . ILE A 1 73 ? 1.321 -2.162 -4.388 1.00 95.94 73 ILE A C 1
ATOM 612 O O . ILE A 1 73 ? 2.202 -2.624 -5.111 1.00 95.94 73 ILE A O 1
ATOM 616 N N . ALA A 1 74 ? 0.096 -1.926 -4.869 1.00 94.75 74 ALA A N 1
ATOM 617 C CA . ALA A 1 74 ? -0.281 -2.237 -6.251 1.00 94.75 74 ALA A CA 1
ATOM 618 C C . ALA A 1 74 ? 0.490 -1.400 -7.293 1.00 94.75 74 ALA A C 1
ATOM 620 O O . ALA A 1 74 ? 0.804 -1.890 -8.382 1.00 94.75 74 ALA A O 1
ATOM 621 N N . ASP A 1 75 ? 0.800 -0.145 -6.970 1.00 94.12 75 ASP A N 1
ATOM 622 C CA . ASP A 1 75 ? 1.512 0.766 -7.861 1.00 94.12 75 ASP A CA 1
ATOM 623 C C . ASP A 1 75 ? 3.019 0.487 -7.885 1.00 94.12 75 ASP A C 1
ATOM 625 O O . ASP A 1 75 ? 3.581 0.413 -8.979 1.00 94.12 75 ASP A O 1
ATOM 629 N N . GLU A 1 76 ? 3.644 0.232 -6.731 1.00 94.56 76 GLU A N 1
ATOM 630 C CA . GLU A 1 76 ? 5.046 -0.188 -6.616 1.00 94.56 76 GLU A CA 1
ATOM 631 C C . GLU A 1 76 ? 5.283 -1.506 -7.366 1.00 94.56 76 GLU A C 1
ATOM 633 O O . GLU A 1 76 ? 6.122 -1.556 -8.268 1.00 94.56 76 GLU A O 1
ATOM 638 N N . ASN A 1 77 ? 4.460 -2.533 -7.113 1.00 94.12 77 ASN A N 1
ATOM 639 C CA . ASN A 1 77 ? 4.510 -3.807 -7.842 1.00 94.12 77 ASN A CA 1
ATOM 640 C C . ASN A 1 77 ? 4.420 -3.609 -9.366 1.00 94.12 77 ASN A C 1
ATOM 642 O O . ASN A 1 77 ? 5.165 -4.228 -10.126 1.00 94.12 77 ASN A O 1
ATOM 646 N N . ARG A 1 78 ? 3.538 -2.720 -9.847 1.00 92.81 78 ARG A N 1
ATOM 647 C CA . ARG A 1 78 ? 3.416 -2.437 -11.288 1.00 92.81 78 ARG A CA 1
ATOM 648 C C . ARG A 1 78 ? 4.650 -1.725 -11.849 1.00 92.81 78 ARG A C 1
ATOM 650 O O . ARG A 1 78 ? 5.022 -1.999 -12.992 1.00 92.81 78 ARG A O 1
ATOM 657 N N . VAL A 1 79 ? 5.251 -0.804 -11.096 1.00 93.31 79 VAL A N 1
ATOM 658 C CA . VAL A 1 79 ? 6.467 -0.084 -11.508 1.00 93.31 79 VAL A CA 1
ATOM 659 C C . VAL A 1 79 ? 7.654 -1.043 -11.582 1.00 93.31 79 VAL A C 1
ATOM 661 O O . VAL A 1 79 ? 8.301 -1.092 -12.627 1.00 93.31 79 VAL A O 1
ATOM 664 N N . LEU A 1 80 ? 7.877 -1.860 -10.548 1.00 93.69 80 LEU A N 1
ATOM 665 C CA . LEU A 1 80 ? 8.959 -2.851 -10.500 1.00 93.69 80 LEU A CA 1
ATOM 666 C C . LEU A 1 80 ? 8.838 -3.874 -11.641 1.00 93.69 80 LEU A C 1
ATOM 668 O O . LEU A 1 80 ? 9.756 -3.987 -12.453 1.00 93.69 80 LEU A O 1
ATOM 672 N N . CYS A 1 81 ? 7.672 -4.509 -11.808 1.00 92.44 81 CYS A N 1
ATOM 673 C CA . CYS A 1 81 ? 7.424 -5.456 -12.905 1.00 92.44 81 CYS A CA 1
ATOM 674 C C . CYS A 1 81 ? 7.578 -4.830 -14.305 1.00 92.44 81 CYS A C 1
ATOM 676 O O . CYS A 1 81 ? 7.916 -5.526 -15.267 1.00 92.44 81 CYS A O 1
ATOM 678 N N . ARG A 1 82 ? 7.306 -3.524 -14.465 1.00 93.62 82 ARG A N 1
ATOM 679 C CA . ARG A 1 82 ? 7.536 -2.816 -15.736 1.00 93.62 82 ARG A CA 1
ATOM 680 C C . ARG A 1 82 ? 9.023 -2.543 -15.954 1.00 93.62 82 ARG A C 1
ATOM 682 O O . ARG A 1 82 ? 9.501 -2.766 -17.063 1.00 93.62 82 ARG A O 1
ATOM 689 N N . ALA A 1 83 ? 9.729 -2.068 -14.929 1.00 93.25 83 ALA A N 1
ATOM 690 C CA . ALA A 1 83 ? 11.157 -1.769 -14.994 1.00 93.25 83 ALA A CA 1
ATOM 691 C C . ALA A 1 83 ? 11.970 -3.033 -15.304 1.00 93.25 83 ALA A C 1
ATOM 693 O O . ALA A 1 83 ? 12.752 -3.041 -16.252 1.00 93.25 83 ALA A O 1
ATOM 694 N N . GLU A 1 84 ? 11.700 -4.131 -14.593 1.00 93.12 84 GLU A N 1
ATOM 695 C CA . GLU A 1 84 ? 12.337 -5.427 -14.832 1.00 93.12 84 GLU A CA 1
ATOM 696 C C . GLU A 1 84 ? 12.127 -5.907 -16.278 1.00 93.12 84 GLU A C 1
ATOM 698 O O . GLU A 1 84 ? 13.083 -6.298 -16.943 1.00 93.12 84 GLU A O 1
ATOM 703 N N . ARG A 1 85 ? 10.900 -5.813 -16.812 1.00 91.56 85 ARG A N 1
ATOM 704 C CA . ARG A 1 85 ? 10.605 -6.197 -18.204 1.00 91.56 85 ARG A CA 1
ATOM 705 C C . ARG A 1 85 ? 11.371 -5.356 -19.228 1.00 91.56 85 ARG A C 1
ATOM 707 O O . ARG A 1 85 ? 11.849 -5.902 -20.216 1.00 91.56 85 ARG A O 1
ATOM 714 N N . VAL A 1 86 ? 11.483 -4.046 -19.005 1.00 91.81 86 VAL A N 1
ATOM 715 C CA . VAL A 1 86 ? 12.216 -3.131 -19.901 1.00 91.81 86 VAL A CA 1
ATOM 716 C C . VAL A 1 86 ? 13.719 -3.416 -19.875 1.00 91.81 86 VAL A C 1
ATOM 718 O O . VAL A 1 86 ? 14.364 -3.388 -20.922 1.00 91.81 86 VAL A O 1
ATOM 721 N N . LEU A 1 87 ? 14.280 -3.736 -18.709 1.00 91.81 87 LEU A N 1
ATOM 722 C CA . LEU A 1 87 ? 15.691 -4.103 -18.578 1.00 91.81 87 LEU A CA 1
ATOM 723 C C . LEU A 1 87 ? 15.978 -5.470 -19.216 1.00 91.81 87 LEU A C 1
ATOM 725 O O . LEU A 1 87 ? 16.925 -5.590 -19.987 1.00 91.81 87 LEU A O 1
ATOM 729 N N . ARG A 1 88 ? 15.108 -6.466 -18.997 1.00 89.62 88 ARG A N 1
ATOM 730 C CA . ARG A 1 88 ? 15.229 -7.805 -19.601 1.00 89.62 88 ARG A CA 1
ATOM 731 C C . ARG A 1 88 ? 15.010 -7.846 -21.119 1.00 89.62 88 ARG A C 1
ATOM 733 O O . ARG A 1 88 ? 15.429 -8.826 -21.727 1.00 89.62 88 ARG A O 1
ATOM 740 N N . SER A 1 89 ? 14.372 -6.845 -21.739 1.00 89.25 89 SER A N 1
ATOM 741 C CA . SER A 1 89 ? 14.276 -6.804 -23.208 1.00 89.25 89 SER A CA 1
ATOM 742 C C . SER A 1 89 ? 15.654 -6.518 -23.828 1.00 89.25 89 SER A C 1
ATOM 744 O O . SER A 1 89 ? 16.283 -5.527 -23.445 1.00 89.25 89 SER A O 1
ATOM 746 N N . PRO A 1 90 ? 16.136 -7.334 -24.785 1.00 84.38 90 PRO A N 1
ATOM 747 C CA . PRO A 1 90 ? 17.377 -7.077 -25.518 1.00 84.38 90 PRO A CA 1
ATOM 748 C C . PRO A 1 90 ? 17.193 -6.095 -26.693 1.00 84.38 90 PRO A C 1
ATOM 750 O O . PRO A 1 90 ? 18.171 -5.717 -27.334 1.00 84.38 90 PRO A O 1
ATOM 753 N N . GLU A 1 91 ? 15.956 -5.700 -27.009 1.00 85.50 91 GLU A N 1
ATOM 754 C CA . GLU A 1 91 ? 15.618 -4.918 -28.203 1.00 85.50 91 GLU A CA 1
ATOM 755 C C . GLU A 1 91 ? 16.308 -3.543 -28.213 1.00 85.50 91 GLU A C 1
ATOM 757 O O . GLU A 1 91 ? 16.168 -2.750 -27.281 1.00 85.50 91 GLU A O 1
ATOM 762 N N . GLY A 1 92 ? 17.043 -3.248 -29.292 1.00 79.81 92 GLY A N 1
ATOM 763 C CA . GLY A 1 92 ? 17.659 -1.936 -29.525 1.00 79.81 92 GLY A CA 1
ATOM 764 C C . GLY A 1 92 ? 18.830 -1.577 -28.600 1.00 79.81 92 GLY A C 1
ATOM 765 O O . GLY A 1 92 ? 19.115 -0.391 -28.428 1.00 79.81 92 GLY A O 1
ATOM 766 N N . LYS A 1 93 ? 19.501 -2.557 -27.976 1.00 86.44 93 LYS A N 1
ATOM 767 C CA . LYS A 1 93 ? 20.592 -2.319 -27.012 1.00 86.44 93 LYS A CA 1
ATOM 768 C C . LYS A 1 93 ? 21.942 -2.863 -27.485 1.00 86.44 93 LYS A C 1
ATOM 770 O O . LYS A 1 93 ? 22.039 -3.985 -27.972 1.00 86.44 93 LYS A O 1
ATOM 775 N N . SER A 1 94 ? 23.000 -2.089 -27.248 1.00 85.31 94 SER A N 1
ATOM 776 C CA . SER A 1 94 ? 24.393 -2.531 -27.391 1.00 85.31 94 SER A CA 1
ATOM 777 C C . SER A 1 94 ? 24.752 -3.602 -26.354 1.00 85.31 94 SER A C 1
ATOM 779 O O . SER A 1 94 ? 24.234 -3.583 -25.238 1.00 85.31 94 SER A O 1
ATOM 781 N N . ARG A 1 95 ? 25.691 -4.497 -26.690 1.00 82.81 95 ARG A N 1
ATOM 782 C CA . ARG A 1 95 ? 26.094 -5.641 -25.848 1.00 82.81 95 ARG A CA 1
ATOM 783 C C . ARG A 1 95 ? 26.483 -5.261 -24.412 1.00 82.81 95 ARG A C 1
ATOM 785 O O . ARG A 1 95 ? 25.964 -5.852 -23.476 1.00 82.81 95 ARG A O 1
ATOM 792 N N . GLU A 1 96 ? 27.324 -4.244 -24.244 1.00 84.38 96 GLU A N 1
ATOM 793 C CA . GLU A 1 96 ? 27.739 -3.723 -22.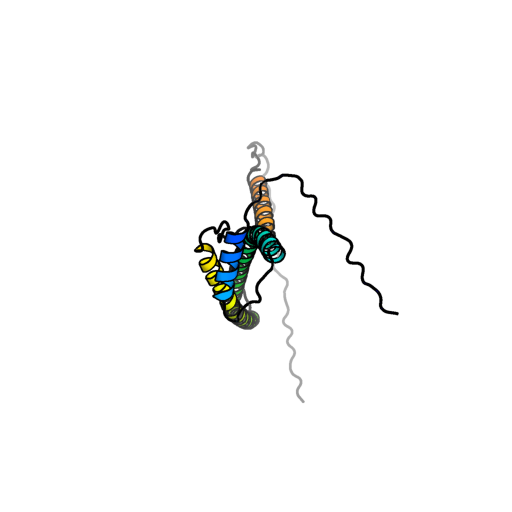930 1.00 84.38 96 GLU A CA 1
ATOM 794 C C . GLU A 1 96 ? 26.538 -3.278 -22.075 1.00 84.38 96 GLU A C 1
ATOM 796 O O . GLU A 1 96 ? 26.421 -3.619 -20.899 1.00 84.38 96 GLU A O 1
ATOM 801 N N . LYS A 1 97 ? 25.574 -2.587 -22.696 1.00 87.31 97 LYS A N 1
ATOM 802 C CA . LYS A 1 97 ? 24.349 -2.132 -22.031 1.00 87.31 97 LYS A CA 1
ATOM 803 C C . LYS A 1 97 ? 23.446 -3.296 -21.613 1.00 87.31 97 LYS A C 1
ATOM 805 O O . LYS A 1 97 ? 22.790 -3.205 -20.581 1.00 87.31 97 LYS A O 1
ATOM 810 N N . ILE A 1 98 ? 23.420 -4.388 -22.381 1.00 85.50 98 ILE A N 1
ATOM 811 C CA . ILE A 1 98 ? 22.658 -5.598 -22.033 1.00 85.50 98 ILE A CA 1
ATOM 812 C C . ILE A 1 98 ? 23.201 -6.225 -20.740 1.00 85.50 98 ILE A C 1
ATOM 814 O O . ILE A 1 98 ? 22.409 -6.606 -19.881 1.00 85.50 98 ILE A O 1
ATOM 818 N N . GLU A 1 99 ? 24.521 -6.294 -20.556 1.00 85.25 99 GLU A N 1
ATOM 819 C CA . GLU A 1 99 ? 25.128 -6.865 -19.343 1.00 85.25 99 GLU A CA 1
ATOM 820 C C . GLU A 1 99 ? 24.790 -6.034 -18.088 1.00 85.25 99 GLU A C 1
ATOM 822 O O . GLU A 1 99 ? 24.373 -6.592 -17.067 1.00 85.25 99 GLU A O 1
ATOM 827 N N . VAL A 1 100 ? 24.853 -4.700 -18.189 1.00 89.19 100 VAL A N 1
ATOM 828 C CA . VAL A 1 100 ? 24.441 -3.776 -17.112 1.00 89.19 100 VAL A CA 1
ATOM 829 C C . VAL A 1 100 ? 22.941 -3.887 -16.810 1.00 89.19 100 VAL A C 1
ATOM 831 O O . VAL A 1 100 ? 22.553 -4.001 -15.643 1.00 89.19 100 VAL A O 1
ATOM 834 N N . ASP A 1 101 ? 22.090 -3.906 -17.840 1.00 89.75 101 ASP A N 1
ATOM 835 C CA . ASP A 1 101 ? 20.635 -4.015 -17.681 1.00 89.75 101 ASP A CA 1
ATOM 836 C C . ASP A 1 101 ? 20.224 -5.361 -17.051 1.00 89.75 101 ASP A C 1
ATOM 838 O O . ASP A 1 101 ? 19.315 -5.394 -16.219 1.00 89.75 101 ASP A O 1
ATOM 842 N N . ILE A 1 102 ? 20.911 -6.465 -17.374 1.00 90.88 102 ILE A N 1
ATOM 843 C CA . ILE A 1 102 ? 20.701 -7.773 -16.729 1.00 90.88 102 ILE A CA 1
ATOM 844 C C . ILE A 1 102 ? 21.055 -7.703 -15.238 1.00 90.88 102 ILE A C 1
ATOM 846 O O . ILE A 1 102 ? 20.263 -8.156 -14.406 1.00 90.88 10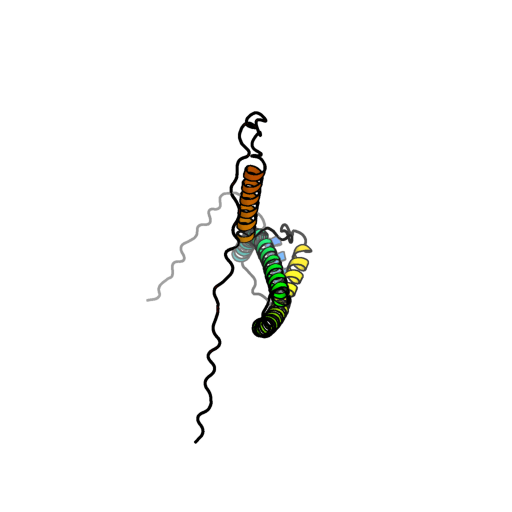2 ILE A O 1
ATOM 850 N N . GLY A 1 103 ? 22.200 -7.111 -14.884 1.00 92.94 103 GLY A N 1
ATOM 851 C CA . GLY A 1 103 ? 22.597 -6.919 -13.485 1.00 92.94 103 GLY A CA 1
ATOM 852 C C . GLY A 1 103 ? 21.567 -6.104 -12.696 1.00 92.94 103 GLY A C 1
ATOM 853 O O . GLY A 1 103 ? 21.138 -6.515 -11.614 1.00 92.94 103 GLY A O 1
ATOM 854 N N . MET A 1 104 ? 21.090 -5.002 -13.280 1.00 94.38 104 MET A N 1
ATOM 855 C CA . MET A 1 104 ? 20.046 -4.153 -12.698 1.00 94.38 104 MET A CA 1
ATOM 856 C C . MET A 1 104 ? 18.700 -4.890 -12.567 1.00 94.38 104 MET A C 1
ATOM 858 O O . MET A 1 104 ? 18.028 -4.776 -11.542 1.00 94.38 104 MET A O 1
ATOM 862 N N . ALA A 1 105 ? 18.311 -5.702 -13.558 1.00 93.94 105 ALA A N 1
ATOM 863 C CA . ALA A 1 105 ? 17.095 -6.516 -13.495 1.00 93.94 105 ALA A CA 1
ATOM 864 C C . ALA A 1 105 ? 17.152 -7.565 -12.371 1.00 93.94 105 ALA A C 1
ATOM 866 O O . ALA A 1 105 ? 16.152 -7.787 -11.688 1.00 93.94 105 ALA A O 1
ATOM 867 N N . VAL A 1 106 ? 18.316 -8.184 -12.137 1.00 94.69 106 VAL A N 1
ATOM 868 C CA . VAL A 1 106 ? 18.523 -9.110 -11.009 1.00 94.69 106 VAL A CA 1
ATOM 869 C C . VAL A 1 106 ? 18.437 -8.374 -9.668 1.00 94.69 106 VAL A C 1
ATOM 871 O O . VAL A 1 106 ? 17.769 -8.859 -8.756 1.00 94.69 106 VAL A O 1
ATOM 874 N N . GLN A 1 107 ? 19.039 -7.187 -9.545 1.00 95.75 107 GLN A N 1
ATOM 875 C CA . GLN A 1 107 ? 18.934 -6.3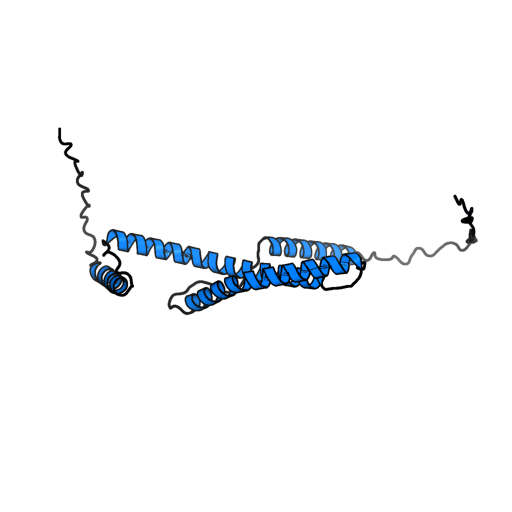71 -8.328 1.00 95.75 107 GLN A CA 1
ATOM 876 C C . GLN A 1 107 ? 17.488 -5.946 -8.032 1.00 95.75 107 GLN A C 1
ATOM 878 O O . GLN A 1 107 ? 17.039 -6.071 -6.891 1.00 95.75 107 GLN A O 1
ATOM 883 N N . LEU A 1 108 ? 16.731 -5.516 -9.048 1.00 95.56 108 LEU A N 1
ATOM 884 C CA . LEU A 1 108 ? 15.309 -5.192 -8.901 1.00 95.56 108 LEU A CA 1
ATOM 885 C C . LEU A 1 108 ? 14.472 -6.411 -8.505 1.00 95.56 108 LEU A C 1
ATOM 887 O O . LEU A 1 108 ? 13.622 -6.281 -7.630 1.00 95.56 108 LEU A O 1
ATOM 891 N N . ALA A 1 109 ? 14.730 -7.589 -9.079 1.00 94.12 109 ALA A N 1
ATOM 892 C CA . ALA A 1 109 ? 14.034 -8.820 -8.702 1.00 94.12 109 ALA A CA 1
ATOM 893 C C . ALA A 1 109 ? 14.301 -9.210 -7.233 1.00 94.12 109 ALA A C 1
ATOM 895 O O . ALA A 1 109 ? 13.374 -9.576 -6.511 1.00 94.12 109 ALA A O 1
ATOM 896 N N . LEU A 1 110 ? 15.544 -9.067 -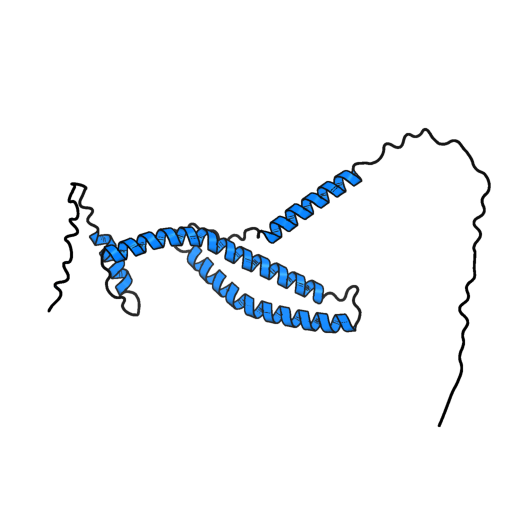6.753 1.00 96.06 110 LEU A N 1
ATOM 897 C CA . LEU A 1 110 ? 15.895 -9.297 -5.344 1.00 96.06 110 LEU A CA 1
ATOM 898 C C . LEU A 1 110 ? 15.225 -8.280 -4.408 1.00 96.06 110 LEU A C 1
ATOM 900 O O . LEU A 1 110 ? 14.678 -8.665 -3.373 1.00 96.06 110 LEU A O 1
ATOM 904 N N . TYR A 1 111 ? 15.226 -6.996 -4.774 1.00 95.50 111 TYR A N 1
ATOM 905 C CA . TYR A 1 111 ? 14.519 -5.948 -4.032 1.00 95.50 111 TYR A CA 1
ATOM 906 C C . TYR A 1 111 ? 13.012 -6.233 -3.960 1.00 95.50 111 TYR A C 1
ATOM 908 O O . TYR A 1 111 ? 12.418 -6.207 -2.881 1.00 95.50 111 TYR A O 1
ATOM 916 N N . HIS A 1 112 ? 12.406 -6.575 -5.098 1.00 94.50 112 HIS A N 1
ATOM 917 C CA . HIS A 1 112 ? 10.987 -6.894 -5.215 1.00 94.50 112 HIS A CA 1
ATOM 918 C C . HIS A 1 112 ? 10.606 -8.118 -4.376 1.00 94.50 112 HIS A C 1
ATOM 920 O O . HIS A 1 112 ? 9.629 -8.065 -3.632 1.00 94.50 112 HIS A O 1
ATOM 926 N N . GLN A 1 113 ? 11.424 -9.176 -4.390 1.00 95.06 113 GLN A N 1
ATOM 927 C CA . GLN A 1 113 ? 11.237 -10.353 -3.537 1.00 95.06 113 GLN A CA 1
ATOM 928 C C . GLN A 1 113 ? 11.300 -10.006 -2.040 1.00 95.06 113 GLN A C 1
ATOM 930 O O . GLN A 1 113 ? 10.495 -10.509 -1.254 1.00 95.06 113 GLN A O 1
ATOM 935 N N . GLN A 1 114 ? 12.241 -9.153 -1.621 1.00 94.62 114 GLN A N 1
ATOM 936 C CA . GLN A 1 114 ? 12.327 -8.708 -0.225 1.00 94.62 114 GLN A CA 1
ATOM 937 C C . GLN A 1 114 ? 11.096 -7.890 0.179 1.00 94.62 114 GLN A C 1
ATOM 939 O O . GLN A 1 114 ? 10.527 -8.132 1.245 1.00 94.62 114 GLN A O 1
ATOM 944 N N . ARG A 1 115 ? 10.667 -6.959 -0.681 1.00 94.12 115 ARG A N 1
ATOM 945 C CA . ARG A 1 115 ? 9.505 -6.087 -0.470 1.00 94.12 115 ARG A CA 1
ATOM 946 C C . ARG A 1 115 ? 8.201 -6.884 -0.383 1.00 94.12 115 ARG A C 1
ATOM 948 O O . ARG A 1 115 ? 7.463 -6.732 0.591 1.00 94.12 115 ARG A O 1
ATOM 955 N N . GLY A 1 116 ? 8.003 -7.830 -1.304 1.00 93.81 116 GLY A N 1
ATOM 956 C CA . GLY A 1 116 ? 6.830 -8.703 -1.372 1.00 93.81 116 GLY A CA 1
ATOM 957 C C . GLY A 1 116 ? 6.533 -9.445 -0.066 1.00 93.81 116 GLY A C 1
ATOM 958 O O . GLY A 1 116 ? 5.378 -9.544 0.323 1.00 93.81 116 GLY A O 1
ATOM 959 N N . ARG A 1 117 ? 7.552 -9.858 0.703 1.00 95.12 117 ARG A N 1
ATOM 960 C CA . ARG A 1 117 ? 7.356 -10.507 2.020 1.00 95.12 117 ARG A CA 1
ATOM 961 C C . ARG A 1 117 ? 6.658 -9.601 3.044 1.00 95.12 117 ARG A C 1
ATOM 963 O O . ARG A 1 117 ? 5.873 -10.081 3.869 1.00 95.12 117 ARG A O 1
ATOM 970 N N . PHE A 1 118 ? 6.951 -8.301 3.021 1.00 94.31 118 PHE A N 1
ATOM 971 C CA . PHE A 1 118 ? 6.277 -7.321 3.874 1.00 94.31 118 PHE A CA 1
ATOM 972 C C . PHE A 1 118 ? 4.872 -7.035 3.353 1.00 94.31 118 PHE A C 1
ATOM 974 O O . PHE A 1 118 ? 3.926 -7.017 4.139 1.00 94.31 118 PHE A O 1
ATOM 981 N N . ASP A 1 119 ? 4.727 -6.876 2.041 1.00 95.56 119 ASP A N 1
ATOM 982 C CA . ASP A 1 119 ? 3.444 -6.590 1.402 1.00 95.56 119 ASP A CA 1
ATOM 983 C C . ASP A 1 119 ? 2.450 -7.748 1.588 1.00 95.56 119 ASP A C 1
ATOM 985 O O . ASP A 1 119 ? 1.315 -7.507 1.993 1.00 95.56 119 ASP A O 1
ATOM 989 N N . ASP A 1 120 ? 2.886 -9.002 1.440 1.00 95.81 120 ASP A N 1
ATOM 990 C CA . ASP A 1 120 ? 2.118 -10.210 1.768 1.00 95.81 120 ASP A CA 1
ATOM 991 C C . ASP A 1 120 ? 1.657 -10.194 3.229 1.00 95.81 120 ASP A C 1
ATOM 993 O O . ASP A 1 120 ? 0.489 -10.448 3.523 1.00 95.81 120 ASP A O 1
ATOM 997 N N . THR A 1 121 ? 2.549 -9.834 4.158 1.00 96.81 121 THR A N 1
ATOM 998 C CA . THR A 1 121 ? 2.222 -9.725 5.589 1.00 96.81 121 THR A CA 1
ATOM 999 C C . THR A 1 121 ? 1.178 -8.630 5.842 1.00 96.81 121 THR A C 1
ATOM 1001 O O . THR A 1 121 ? 0.246 -8.827 6.629 1.00 96.81 121 THR A O 1
ATOM 1004 N N . HIS A 1 122 ? 1.290 -7.480 5.171 1.00 95.75 122 HIS A N 1
ATOM 1005 C CA . HIS A 1 122 ? 0.300 -6.405 5.241 1.00 95.75 122 HIS A CA 1
ATOM 1006 C C . HIS A 1 122 ? -1.044 -6.841 4.653 1.00 95.75 122 HIS A C 1
ATOM 1008 O O . HIS A 1 122 ? -2.072 -6.688 5.314 1.00 95.75 122 HIS A O 1
ATOM 1014 N N . MET A 1 123 ? -1.047 -7.451 3.468 1.00 97.19 123 MET A N 1
ATOM 1015 C CA . MET A 1 123 ? -2.257 -7.930 2.803 1.00 97.19 123 MET A CA 1
ATOM 1016 C C . MET A 1 123 ? -2.950 -9.033 3.606 1.00 97.19 123 MET A C 1
ATOM 1018 O O . MET A 1 123 ? -4.162 -8.959 3.788 1.00 97.19 123 MET A O 1
ATOM 1022 N N . GLN A 1 124 ? -2.222 -10.002 4.168 1.00 97.00 124 GLN A N 1
ATOM 1023 C CA . GLN A 1 124 ? -2.787 -11.021 5.066 1.00 97.00 124 GLN A CA 1
ATOM 1024 C C . GLN A 1 124 ? -3.475 -10.390 6.286 1.00 97.00 124 GLN A C 1
ATOM 1026 O O . GLN A 1 124 ? -4.601 -10.763 6.622 1.00 97.00 124 GLN A O 1
ATOM 1031 N N . ARG A 1 125 ? -2.842 -9.392 6.920 1.00 96.31 125 ARG A N 1
ATOM 1032 C CA . ARG A 1 125 ? -3.431 -8.651 8.049 1.00 96.31 125 ARG A CA 1
ATOM 1033 C C . ARG A 1 125 ? -4.662 -7.849 7.628 1.00 96.31 125 ARG A C 1
ATOM 1035 O O . ARG A 1 125 ? -5.662 -7.869 8.340 1.00 96.31 125 ARG A O 1
ATOM 1042 N N . PHE A 1 126 ? -4.635 -7.195 6.468 1.00 96.81 126 PHE A N 1
ATOM 1043 C CA . PHE A 1 126 ? -5.796 -6.484 5.931 1.00 96.81 126 PHE A CA 1
ATOM 1044 C C . PHE A 1 126 ? -6.950 -7.434 5.578 1.00 96.81 126 PHE A C 1
ATOM 1046 O O . PHE A 1 126 ? -8.096 -7.124 5.893 1.00 96.81 126 PHE A O 1
ATOM 1053 N N . TRP A 1 127 ? -6.672 -8.617 5.024 1.00 97.31 127 TRP A N 1
ATOM 1054 C CA . TRP A 1 127 ? -7.677 -9.661 4.794 1.00 97.31 127 TRP A CA 1
ATOM 1055 C C . TRP A 1 127 ? -8.255 -10.229 6.092 1.00 97.31 127 TRP A C 1
ATOM 1057 O O . TRP A 1 127 ? -9.441 -10.549 6.130 1.00 97.31 127 TRP A O 1
ATOM 1067 N N . ALA A 1 128 ? -7.458 -10.350 7.157 1.00 96.62 128 ALA A N 1
ATOM 1068 C CA . ALA A 1 128 ? -7.958 -10.727 8.477 1.00 96.62 128 ALA A CA 1
ATOM 1069 C C . ALA A 1 128 ? -8.872 -9.634 9.065 1.00 96.62 128 ALA A C 1
ATOM 1071 O O . ALA A 1 128 ? -9.968 -9.941 9.526 1.00 96.62 128 ALA A O 1
ATOM 1072 N N . LEU A 1 129 ? -8.474 -8.359 8.968 1.00 94.00 129 LEU A N 1
ATOM 1073 C CA . LEU A 1 129 ? -9.284 -7.211 9.399 1.00 94.00 129 LEU A CA 1
ATOM 1074 C C . LEU A 1 129 ? -10.591 -7.081 8.601 1.00 94.00 129 LEU A C 1
ATOM 1076 O O . LEU A 1 129 ? -11.643 -6.843 9.184 1.00 94.00 129 LEU A O 1
ATOM 1080 N N . ALA A 1 130 ? -10.571 -7.312 7.288 1.00 95.06 130 ALA A N 1
ATOM 1081 C CA . ALA A 1 130 ? -11.779 -7.269 6.462 1.00 95.06 130 ALA A CA 1
ATOM 1082 C C . ALA A 1 130 ? -12.790 -8.392 6.772 1.00 95.06 130 ALA A C 1
ATOM 1084 O O . ALA A 1 130 ? -13.943 -8.302 6.357 1.00 95.06 130 ALA A O 1
ATOM 1085 N N . LYS A 1 131 ? -12.379 -9.435 7.510 1.00 95.75 131 LYS A N 1
ATOM 1086 C CA . LYS A 1 131 ? -13.258 -10.508 8.003 1.00 95.75 131 LYS A CA 1
ATOM 1087 C C . LYS A 1 131 ? -13.856 -10.218 9.384 1.00 95.75 131 LYS A C 1
ATOM 1089 O O . LYS A 1 131 ? -14.747 -10.953 9.803 1.00 95.75 131 LYS A O 1
ATOM 1094 N N . THR A 1 132 ? -13.387 -9.200 10.114 1.00 93.69 132 THR A N 1
ATOM 1095 C CA . THR A 1 132 ? -13.943 -8.894 11.443 1.00 93.69 132 THR A CA 1
ATOM 1096 C C . THR A 1 132 ? -15.321 -8.231 11.323 1.00 93.69 132 THR A C 1
ATOM 1098 O O . THR A 1 132 ? -15.497 -7.365 10.459 1.00 93.69 132 THR A O 1
ATOM 1101 N N . PRO A 1 133 ? -16.298 -8.578 12.184 1.00 94.12 133 PRO A N 1
ATOM 1102 C CA . PRO A 1 133 ? -17.604 -7.926 12.179 1.00 94.12 133 PRO A CA 1
ATOM 1103 C C . PRO A 1 133 ? -17.455 -6.422 12.451 1.00 94.12 133 PRO A C 1
ATOM 1105 O O . PRO A 1 133 ? -16.718 -6.013 13.345 1.00 94.12 133 PRO A O 1
ATOM 1108 N N . GLY A 1 134 ? -18.156 -5.596 11.671 1.00 89.94 134 GLY A N 1
ATOM 1109 C CA . GLY A 1 134 ? -18.085 -4.133 11.775 1.00 89.94 134 GLY A CA 1
ATOM 1110 C C . GLY A 1 134 ? -16.966 -3.463 10.964 1.00 89.94 134 GLY A C 1
ATOM 1111 O O . GLY A 1 134 ? -16.814 -2.243 11.050 1.00 89.94 134 GLY A O 1
ATOM 1112 N N . PHE A 1 135 ? -16.203 -4.200 10.146 1.00 93.62 135 PHE A N 1
ATOM 1113 C CA . PHE A 1 135 ? -15.287 -3.580 9.184 1.00 93.62 135 PHE A CA 1
ATOM 1114 C C . PHE A 1 135 ? -16.057 -2.754 8.136 1.00 93.62 135 PHE A C 1
ATOM 1116 O O . PHE A 1 135 ? -16.959 -3.256 7.470 1.00 93.62 135 PHE A O 1
ATOM 1123 N N . THR A 1 136 ? -15.683 -1.480 7.982 1.00 95.25 136 THR A N 1
ATOM 1124 C CA . THR A 1 136 ? -16.329 -0.506 7.072 1.00 95.25 136 THR A CA 1
ATOM 1125 C C . THR A 1 136 ? -15.387 0.036 5.991 1.00 95.25 136 THR A C 1
ATOM 1127 O O . THR A 1 136 ? -15.771 0.911 5.216 1.00 95.25 136 THR A O 1
ATOM 1130 N N . GLY A 1 137 ? -14.145 -0.450 5.948 1.00 92.50 137 GLY A N 1
ATOM 1131 C CA . GLY A 1 137 ? -13.131 -0.010 4.995 1.00 92.50 137 GLY A CA 1
ATOM 1132 C C . GLY A 1 137 ? -13.249 -0.684 3.626 1.00 92.50 137 GLY A C 1
ATOM 1133 O O . GLY A 1 137 ? -14.175 -1.439 3.339 1.00 92.50 137 GLY A O 1
ATOM 1134 N N . SER A 1 138 ? -12.256 -0.441 2.772 1.00 94.25 138 SER A N 1
ATOM 1135 C CA . SER A 1 138 ? -12.125 -1.091 1.466 1.00 94.25 138 SER A CA 1
ATOM 1136 C C . SER A 1 138 ? -10.706 -1.614 1.273 1.00 94.25 138 SER A C 1
ATOM 1138 O O . SER A 1 138 ? -9.742 -0.938 1.627 1.00 94.25 138 SER A O 1
ATOM 1140 N N . LEU A 1 139 ? -10.583 -2.802 0.676 1.00 95.50 139 LEU A N 1
ATOM 1141 C CA . LEU A 1 139 ? -9.307 -3.365 0.217 1.00 95.50 139 LEU A CA 1
ATOM 1142 C C . LEU A 1 139 ? -9.111 -3.218 -1.301 1.00 95.50 139 LEU A C 1
ATOM 1144 O O . LEU A 1 139 ? -8.217 -3.834 -1.871 1.00 95.50 139 LEU A O 1
ATOM 1148 N N . LYS A 1 140 ? -9.958 -2.441 -1.987 1.00 94.06 140 LYS A N 1
ATOM 1149 C CA . LYS A 1 140 ? -9.779 -2.168 -3.418 1.00 94.06 140 LYS A CA 1
ATOM 1150 C C . LYS A 1 140 ? -8.671 -1.117 -3.599 1.00 94.06 140 LYS A C 1
ATOM 1152 O O . LYS A 1 140 ? -8.790 -0.050 -2.990 1.00 94.06 140 LYS A O 1
ATOM 1157 N N . PRO A 1 141 ? -7.639 -1.368 -4.429 1.00 93.69 141 PRO A N 1
ATOM 1158 C CA . PRO A 1 141 ? -6.687 -0.335 -4.821 1.00 93.69 141 PRO A CA 1
ATOM 1159 C C . PRO A 1 141 ? -7.415 0.857 -5.455 1.00 93.69 141 PRO A C 1
ATOM 1161 O O . PRO A 1 141 ? -8.347 0.681 -6.243 1.00 93.69 141 PRO A O 1
ATOM 1164 N N . GLY A 1 142 ? -6.992 2.067 -5.103 1.00 91.69 142 GLY A N 1
ATOM 1165 C CA . GLY A 1 142 ? -7.416 3.305 -5.743 1.00 91.69 142 GLY A CA 1
ATOM 1166 C C . GLY A 1 142 ? -6.501 3.688 -6.908 1.00 91.69 142 GLY A C 1
ATOM 1167 O O . GLY A 1 142 ? -5.841 2.850 -7.521 1.00 91.69 142 GLY A O 1
ATOM 1168 N N . ILE A 1 143 ? -6.444 4.988 -7.196 1.00 89.75 143 ILE A N 1
ATOM 1169 C CA . ILE A 1 143 ? -5.530 5.578 -8.180 1.00 89.75 143 ILE A CA 1
ATOM 1170 C C . ILE A 1 143 ? -4.635 6.569 -7.431 1.00 89.75 143 ILE A C 1
ATOM 1172 O O . ILE A 1 143 ? -5.142 7.472 -6.761 1.00 89.75 143 ILE A O 1
ATOM 1176 N N . SER A 1 144 ? -3.314 6.401 -7.518 1.00 89.88 144 SER A N 1
ATOM 1177 C CA . SER A 1 144 ? -2.351 7.354 -6.956 1.00 89.88 144 SER A CA 1
ATOM 1178 C C . SER A 1 144 ? -2.421 8.715 -7.658 1.00 89.88 144 SER A C 1
ATOM 1180 O O . SER A 1 144 ? -2.827 8.823 -8.817 1.00 89.88 144 SER A O 1
ATOM 1182 N N . LYS A 1 145 ? -2.007 9.781 -6.957 1.00 88.31 145 LYS A N 1
ATOM 1183 C CA . LYS A 1 145 ? -1.986 11.145 -7.516 1.00 88.31 145 LYS A CA 1
ATOM 1184 C C . LYS A 1 145 ? -1.124 11.227 -8.780 1.00 88.31 145 LYS A C 1
ATOM 1186 O O . LYS A 1 145 ? -1.539 11.832 -9.760 1.00 88.31 145 LYS A O 1
ATOM 1191 N N . GLU A 1 146 ? 0.034 10.574 -8.753 1.00 87.50 146 GLU A N 1
ATOM 1192 C CA . GLU A 1 146 ? 0.981 10.496 -9.869 1.00 87.50 146 GLU A CA 1
ATOM 1193 C C . GLU A 1 146 ? 0.371 9.778 -11.074 1.00 87.50 146 GLU A C 1
ATOM 1195 O O . GLU A 1 146 ? 0.343 10.337 -12.169 1.00 87.50 146 GLU A O 1
ATOM 1200 N N . ARG A 1 147 ? -0.210 8.580 -10.880 1.00 85.25 147 ARG A N 1
ATOM 1201 C CA . ARG A 1 147 ? -0.890 7.869 -11.973 1.00 85.25 147 ARG A CA 1
ATOM 1202 C C . ARG A 1 147 ? -2.026 8.696 -12.560 1.00 85.25 147 ARG A C 1
ATOM 1204 O O . ARG A 1 147 ? -2.177 8.705 -13.778 1.00 85.25 147 ARG A O 1
ATOM 1211 N N . ARG A 1 148 ? -2.808 9.376 -11.718 1.00 88.38 148 ARG A N 1
ATOM 1212 C CA . ARG A 1 148 ? -3.909 10.225 -12.175 1.00 88.38 148 ARG A CA 1
ATOM 1213 C C . ARG A 1 148 ? -3.400 11.376 -13.044 1.00 88.38 148 ARG A C 1
ATOM 1215 O O . ARG A 1 148 ? -3.876 11.516 -14.160 1.00 88.38 148 ARG A O 1
ATOM 1222 N N . ALA A 1 149 ? -2.374 12.103 -12.599 1.00 88.44 149 ALA A N 1
ATOM 1223 C CA . ALA A 1 149 ? -1.760 13.171 -13.390 1.00 88.44 149 ALA A CA 1
ATOM 1224 C C . ALA A 1 149 ? -1.230 12.670 -14.750 1.00 88.44 149 ALA A C 1
ATOM 1226 O O . ALA A 1 149 ? -1.435 13.325 -15.769 1.00 88.44 149 ALA A O 1
ATOM 1227 N N . VAL A 1 150 ? -0.615 11.480 -14.789 1.00 87.38 150 VAL A N 1
ATOM 1228 C CA . VAL A 1 150 ? -0.166 10.845 -16.043 1.00 87.38 150 VAL A CA 1
ATOM 1229 C C . VAL A 1 150 ? -1.347 10.458 -16.944 1.00 87.38 150 VAL A C 1
ATOM 1231 O O . VAL A 1 150 ? -1.271 10.654 -18.155 1.00 87.38 150 VAL A O 1
ATOM 1234 N N . GLN A 1 151 ? -2.441 9.929 -16.388 1.00 85.94 151 GLN A N 1
ATOM 1235 C CA . GLN A 1 151 ? -3.650 9.598 -17.154 1.00 85.94 151 GLN A CA 1
ATOM 1236 C C . GLN A 1 151 ? -4.330 10.848 -17.723 1.00 85.94 151 GLN A C 1
ATOM 1238 O O . GLN A 1 151 ? -4.679 10.854 -18.901 1.00 85.94 151 GLN A O 1
ATOM 1243 N N . ASP A 1 152 ? -4.462 11.905 -16.922 1.00 90.75 152 ASP A N 1
ATOM 1244 C CA . ASP A 1 152 ? -5.071 13.174 -17.329 1.00 90.75 152 ASP A CA 1
ATOM 1245 C C . ASP A 1 152 ? -4.236 13.847 -18.442 1.00 90.75 152 ASP A C 1
ATOM 1247 O O . ASP A 1 152 ? -4.784 14.297 -19.451 1.00 90.75 152 ASP A O 1
ATOM 1251 N N . ALA A 1 153 ? -2.901 13.837 -18.323 1.00 90.44 153 ALA A N 1
ATOM 1252 C CA . ALA A 1 153 ? -1.989 14.341 -19.354 1.00 90.44 153 ALA A CA 1
ATOM 1253 C C . ALA A 1 153 ? -2.047 13.521 -20.657 1.00 90.44 153 ALA A C 1
ATOM 1255 O O . ALA A 1 153 ? -2.100 14.094 -21.746 1.00 90.44 153 ALA A O 1
ATOM 1256 N N . LEU A 1 154 ? -2.082 12.187 -20.560 1.00 89.81 154 LEU A N 1
ATOM 1257 C CA . LEU A 1 154 ? -2.166 11.297 -21.722 1.00 89.81 154 LEU A CA 1
ATOM 1258 C C . LEU A 1 154 ? -3.518 11.427 -22.437 1.00 89.81 154 LEU A C 1
ATOM 1260 O O . LEU A 1 154 ? -3.564 11.432 -23.667 1.00 89.81 154 LEU A O 1
ATOM 1264 N N . GLN A 1 155 ? -4.611 11.597 -21.688 1.00 90.44 155 GLN A N 1
ATOM 1265 C CA . GLN A 1 155 ? -5.927 11.870 -22.260 1.00 90.44 155 GLN A CA 1
ATOM 1266 C C . GLN A 1 155 ? -5.952 13.224 -22.981 1.00 90.44 155 GLN A C 1
ATOM 1268 O O . GLN A 1 155 ? -6.474 13.296 -24.093 1.00 90.44 155 GLN A O 1
ATOM 1273 N N . LYS A 1 156 ? -5.344 14.271 -22.400 1.00 93.31 156 LYS A N 1
ATOM 1274 C CA . LYS A 1 156 ? -5.214 15.586 -23.047 1.00 93.31 156 LYS A CA 1
ATOM 1275 C C . LYS A 1 156 ? -4.447 15.487 -24.371 1.00 93.31 156 LYS A C 1
ATOM 1277 O O . LYS A 1 156 ? -4.967 15.920 -25.397 1.00 93.31 156 LYS A O 1
ATOM 1282 N N . ALA A 1 157 ? -3.271 14.856 -24.367 1.00 90.81 157 ALA A N 1
ATOM 1283 C CA . ALA A 1 157 ? -2.467 14.658 -25.576 1.00 90.81 157 ALA A CA 1
ATOM 1284 C C . ALA A 1 157 ? -3.230 13.868 -26.657 1.00 90.81 157 ALA A C 1
ATOM 1286 O O . ALA A 1 157 ? -3.178 14.213 -27.834 1.00 90.81 157 ALA A O 1
ATOM 1287 N N . ARG A 1 158 ? -4.011 12.852 -26.262 1.00 90.88 158 ARG A N 1
ATOM 1288 C CA . ARG A 1 158 ? -4.865 12.094 -27.188 1.00 90.88 158 ARG A CA 1
ATOM 1289 C C . ARG A 1 158 ? -5.972 12.950 -27.812 1.00 90.88 158 ARG A C 1
ATOM 1291 O O . ARG A 1 158 ? -6.247 12.794 -28.995 1.00 90.88 158 ARG A O 1
ATOM 1298 N N . THR A 1 159 ? -6.606 13.839 -27.044 1.00 90.50 159 THR A N 1
ATOM 1299 C CA . THR A 1 159 ? -7.612 14.770 -27.593 1.00 90.50 159 THR A CA 1
ATOM 1300 C C . THR A 1 159 ? -7.004 15.851 -28.486 1.00 90.50 159 THR A C 1
ATOM 1302 O O . THR A 1 159 ? -7.681 16.344 -29.380 1.00 90.50 159 THR A O 1
ATOM 1305 N N . GLU A 1 160 ? -5.740 16.205 -28.263 1.00 90.25 160 GLU A N 1
ATOM 1306 C CA . GLU A 1 160 ? -4.999 17.176 -29.072 1.00 90.25 160 GLU A CA 1
ATOM 1307 C C . GLU A 1 160 ? -4.585 16.569 -30.421 1.00 90.25 160 GLU A C 1
ATOM 1309 O O . GLU A 1 160 ? -4.878 17.157 -31.457 1.00 90.25 160 GLU A O 1
ATOM 1314 N N . LEU A 1 161 ? -4.055 15.338 -30.428 1.00 87.56 161 LEU A N 1
ATOM 1315 C CA . LEU A 1 161 ? -3.815 14.559 -31.654 1.00 87.56 161 LEU A CA 1
ATOM 1316 C C . LEU A 1 161 ? -5.090 14.380 -32.486 1.00 87.56 161 LEU A C 1
ATOM 1318 O O . LEU A 1 161 ? -5.100 14.737 -33.657 1.00 87.56 161 LEU A O 1
ATOM 1322 N N . ALA A 1 162 ? -6.191 13.937 -31.871 1.00 84.75 162 ALA A N 1
ATOM 1323 C CA . ALA A 1 162 ? -7.464 13.749 -32.575 1.00 84.75 162 ALA A CA 1
ATOM 1324 C C . ALA A 1 162 ? -8.051 15.054 -33.153 1.00 84.75 162 ALA A C 1
ATOM 1326 O O . ALA A 1 162 ? -8.859 15.007 -34.077 1.00 84.75 162 ALA A O 1
ATOM 1327 N N . ARG A 1 163 ? -7.663 16.221 -32.620 1.00 85.50 163 ARG A N 1
ATOM 1328 C CA . ARG A 1 163 ? -8.038 17.528 -33.176 1.00 85.50 163 ARG A CA 1
ATOM 1329 C C . ARG A 1 163 ? -7.182 17.908 -34.387 1.00 85.50 163 ARG A C 1
ATOM 1331 O O . ARG A 1 163 ? -7.697 18.570 -35.274 1.00 85.50 163 ARG A O 1
ATOM 1338 N N . LEU A 1 164 ? -5.912 17.503 -34.416 1.00 79.19 164 LEU A N 1
ATOM 1339 C CA . LEU A 1 164 ? -5.008 17.725 -35.550 1.00 79.19 164 LEU A CA 1
ATOM 1340 C C . LEU A 1 164 ? -5.277 16.738 -36.698 1.00 79.19 164 LEU A C 1
ATOM 1342 O O . LEU A 1 164 ? -5.194 17.120 -37.856 1.00 79.19 164 LEU A O 1
ATOM 1346 N N . GLU A 1 165 ? -5.641 15.492 -36.383 1.00 76.56 165 GLU A N 1
ATOM 1347 C CA . GLU A 1 165 ? -6.052 14.474 -37.366 1.00 76.56 165 GLU A CA 1
ATOM 1348 C C . GLU A 1 165 ? -7.460 14.732 -37.934 1.00 76.56 165 GLU A C 1
ATOM 1350 O O . GLU A 1 165 ? -7.766 14.293 -39.035 1.00 76.56 165 GLU A O 1
ATOM 1355 N N . GLY A 1 166 ? -8.322 15.442 -37.196 1.00 61.47 166 GLY A N 1
ATOM 1356 C CA . GLY A 1 166 ? -9.673 15.809 -37.637 1.00 61.47 166 GLY A CA 1
ATOM 1357 C C . GLY A 1 166 ? -9.752 17.060 -38.520 1.00 61.47 166 GLY A C 1
ATOM 1358 O O . GLY A 1 166 ? -10.843 17.390 -38.976 1.00 61.47 166 GLY A O 1
ATOM 1359 N N . ASP A 1 167 ? -8.630 17.747 -38.749 1.00 56.59 167 ASP A N 1
ATOM 1360 C CA . ASP A 1 167 ? -8.513 18.926 -39.621 1.00 56.59 167 ASP A CA 1
ATOM 1361 C C . ASP A 1 167 ? -8.057 18.487 -41.035 1.00 56.59 167 ASP A C 1
ATOM 1363 O O . ASP A 1 167 ? -7.116 19.031 -41.619 1.00 56.59 167 ASP A O 1
ATOM 1367 N N . GLU A 1 168 ? -8.711 17.452 -41.590 1.00 55.28 168 GLU A N 1
ATOM 1368 C CA . GLU A 1 168 ? -8.578 17.111 -43.012 1.00 55.28 168 GLU A CA 1
ATOM 1369 C C . GLU A 1 168 ? -9.118 18.279 -43.842 1.00 55.28 168 GLU A C 1
ATOM 1371 O O . GLU A 1 168 ? -10.324 18.474 -44.000 1.00 55.28 168 GLU A O 1
ATOM 1376 N N . MET A 1 169 ? -8.180 19.084 -44.337 1.00 50.78 169 MET A N 1
ATOM 1377 C CA . MET A 1 169 ? -8.427 20.238 -45.189 1.00 50.78 169 MET A CA 1
ATOM 1378 C C . MET A 1 169 ? -9.286 19.827 -46.389 1.00 50.78 169 MET A C 1
ATOM 1380 O O . MET A 1 169 ? -8.892 18.962 -47.170 1.00 50.78 169 MET A O 1
ATOM 1384 N N . GLU A 1 170 ? -10.439 20.475 -46.546 1.00 51.56 170 GLU A N 1
ATOM 1385 C CA . GLU A 1 170 ? -11.296 20.356 -47.725 1.00 51.56 170 GLU A CA 1
ATOM 1386 C C . GLU A 1 170 ? -10.484 20.746 -48.973 1.00 51.56 170 GLU A C 1
ATOM 1388 O O . GLU A 1 170 ? -10.205 21.923 -49.214 1.00 51.56 170 GLU A O 1
ATOM 1393 N N . VAL A 1 171 ? -10.037 19.746 -49.740 1.00 48.28 171 VAL A N 1
ATOM 1394 C CA . VAL A 1 171 ? -9.270 19.962 -50.971 1.00 48.28 171 VAL A CA 1
ATOM 1395 C C . VAL A 1 171 ? -10.234 20.446 -52.053 1.00 48.28 171 VAL A C 1
ATOM 1397 O O . VAL A 1 171 ? -10.886 19.645 -52.718 1.00 48.28 171 VAL A O 1
ATOM 1400 N N . ASP A 1 172 ? -10.321 21.764 -52.231 1.00 44.94 172 ASP A N 1
ATOM 1401 C CA . ASP A 1 172 ? -11.032 22.378 -53.357 1.00 44.94 172 ASP A CA 1
ATOM 1402 C C . ASP A 1 172 ? -10.383 21.926 -54.679 1.00 44.94 172 ASP A C 1
ATOM 1404 O O . ASP A 1 172 ? -9.254 22.307 -55.001 1.00 44.94 172 ASP A O 1
ATOM 1408 N N . GLU A 1 173 ? -11.086 21.091 -55.454 1.00 49.47 173 GLU A N 1
ATOM 1409 C CA . GLU A 1 173 ? -10.611 20.448 -56.694 1.00 49.47 173 GLU A CA 1
ATOM 1410 C C . GLU A 1 173 ? -10.433 21.430 -57.883 1.00 49.47 173 GLU A C 1
ATOM 1412 O O . GLU A 1 173 ? -10.674 21.081 -59.043 1.00 49.47 173 GLU A O 1
ATOM 1417 N N . ARG A 1 174 ? -10.057 22.694 -57.638 1.00 49.78 174 ARG A N 1
ATOM 1418 C CA . ARG A 1 174 ? -10.137 23.790 -58.626 1.00 49.78 174 ARG A CA 1
ATOM 1419 C C . ARG A 1 174 ? -8.832 24.468 -59.034 1.00 49.78 174 ARG A C 1
ATOM 1421 O O . ARG A 1 174 ? -8.875 25.422 -59.811 1.00 49.78 174 ARG A O 1
ATOM 1428 N N . THR A 1 175 ? -7.675 23.945 -58.638 1.00 49.00 175 THR A N 1
ATOM 1429 C CA . THR A 1 175 ? -6.355 24.459 -59.063 1.00 49.00 175 THR A CA 1
ATOM 1430 C C . THR A 1 175 ? -5.470 23.395 -59.728 1.00 49.00 175 THR A C 1
ATOM 1432 O O . THR A 1 175 ? -4.358 23.116 -59.291 1.00 49.00 175 THR A O 1
ATOM 1435 N N . LEU A 1 176 ? -5.940 22.846 -60.859 1.00 48.19 176 LEU A N 1
ATOM 1436 C CA . LEU A 1 176 ? -5.142 22.024 -61.791 1.00 48.19 176 LEU A CA 1
ATOM 1437 C C . LEU A 1 176 ? -5.034 22.645 -63.201 1.00 48.19 176 LEU A C 1
ATOM 1439 O O . LEU A 1 176 ? -5.525 22.109 -64.191 1.00 48.19 176 LEU A O 1
ATOM 1443 N N . VAL A 1 177 ? -4.356 23.793 -63.267 1.00 44.56 177 VAL A N 1
ATOM 1444 C CA . VAL A 1 177 ? -3.777 24.470 -64.453 1.00 44.56 177 VAL A CA 1
ATOM 1445 C C . VAL A 1 177 ? -2.741 25.450 -63.870 1.00 44.56 177 VAL A C 1
ATOM 1447 O O . VAL A 1 177 ? -3.102 26.164 -62.941 1.00 44.56 177 VAL A O 1
ATOM 1450 N N . VAL A 1 178 ? -1.468 25.591 -64.255 1.00 40.81 178 VAL A N 1
ATOM 1451 C CA . VAL A 1 178 ? -0.547 25.014 -65.269 1.00 40.81 178 VAL A CA 1
ATOM 1452 C C . VAL A 1 178 ? 0.854 24.947 -64.579 1.00 40.81 178 VAL A C 1
ATOM 1454 O O . VAL A 1 178 ? 1.004 25.489 -63.487 1.00 40.81 178 VAL A O 1
ATOM 1457 N N . ASP A 1 179 ? 1.934 24.330 -65.072 1.00 37.09 179 ASP A N 1
ATOM 1458 C CA . ASP A 1 179 ? 2.258 23.797 -66.404 1.00 37.09 179 ASP A CA 1
ATOM 1459 C C . ASP A 1 179 ? 3.256 22.615 -66.326 1.00 37.09 179 ASP A C 1
ATOM 1461 O O . ASP A 1 179 ? 3.806 22.325 -65.262 1.00 37.09 179 ASP A O 1
ATOM 1465 N N . ALA A 1 180 ? 3.543 21.963 -67.457 1.00 46.91 180 ALA A N 1
ATOM 1466 C CA . ALA A 1 180 ? 4.555 20.913 -67.588 1.00 46.91 180 ALA A CA 1
ATOM 1467 C C . ALA A 1 180 ? 5.749 21.379 -68.447 1.00 46.91 180 ALA A C 1
ATOM 1469 O O . ALA A 1 180 ? 5.764 21.190 -69.663 1.00 46.91 180 ALA A O 1
ATOM 1470 N N . ALA A 1 181 ? 6.790 21.938 -67.815 1.00 46.91 181 ALA A N 1
ATOM 1471 C CA . ALA A 1 181 ? 8.020 22.336 -68.508 1.00 46.91 181 ALA A CA 1
ATOM 1472 C C . ALA A 1 181 ? 9.305 22.079 -67.692 1.00 46.91 181 ALA A C 1
ATOM 1474 O O . ALA A 1 181 ? 9.571 22.734 -66.693 1.00 46.91 181 ALA A O 1
ATOM 1475 N N . ALA A 1 182 ? 10.108 21.132 -68.192 1.00 50.03 182 ALA A N 1
ATOM 1476 C CA . ALA A 1 182 ? 11.571 21.023 -68.100 1.00 50.03 182 ALA A CA 1
ATOM 1477 C C . ALA A 1 182 ? 12.309 21.489 -66.816 1.00 50.03 182 ALA A C 1
ATOM 1479 O O . ALA A 1 182 ? 12.627 22.662 -66.645 1.00 50.03 182 ALA A O 1
ATOM 1480 N N . GLY A 1 183 ? 12.787 20.519 -66.027 1.00 39.12 183 GLY A N 1
ATOM 1481 C CA . GLY A 1 183 ? 13.815 20.722 -64.998 1.00 39.12 183 GLY A CA 1
ATOM 1482 C C . GLY A 1 183 ? 14.468 19.394 -64.616 1.00 39.12 183 GLY A C 1
ATOM 1483 O O . GLY A 1 183 ? 13.908 18.630 -63.838 1.00 39.12 183 GLY A O 1
ATOM 1484 N N . GLY A 1 184 ? 15.612 19.068 -65.223 1.00 39.59 184 GLY A N 1
ATOM 1485 C CA . GLY A 1 184 ? 16.268 17.772 -65.031 1.00 39.59 184 GLY A CA 1
ATOM 1486 C C . GLY A 1 184 ? 16.962 17.651 -63.673 1.00 39.59 184 GLY A C 1
ATOM 1487 O O . GLY A 1 184 ? 17.798 18.483 -63.331 1.00 39.59 184 GLY A O 1
ATOM 1488 N N . TRP A 1 185 ? 16.676 16.572 -62.943 1.00 40.00 185 TRP A N 1
ATOM 1489 C CA . TRP A 1 185 ? 17.437 16.189 -61.755 1.00 40.00 185 TRP A CA 1
ATOM 1490 C C . TRP A 1 185 ? 18.823 15.689 -62.172 1.00 40.00 185 TRP A C 1
ATOM 1492 O O . TRP A 1 185 ? 18.961 14.574 -62.680 1.00 40.00 185 TRP A O 1
ATOM 1502 N N . ARG A 1 186 ? 19.857 16.512 -61.964 1.00 44.50 186 ARG A N 1
ATOM 1503 C CA . ARG A 1 186 ? 21.238 16.020 -61.956 1.00 44.50 186 ARG A CA 1
ATOM 1504 C C . ARG A 1 186 ? 21.416 15.090 -60.758 1.00 44.50 186 ARG A C 1
ATOM 1506 O O . ARG A 1 186 ? 20.983 15.415 -59.656 1.00 44.50 186 ARG A O 1
ATOM 1513 N N . ARG A 1 187 ? 22.070 13.952 -60.988 1.00 49.88 187 ARG A N 1
ATOM 1514 C CA . ARG A 1 187 ? 22.831 13.287 -59.931 1.00 49.88 187 ARG A CA 1
ATOM 1515 C C . ARG A 1 187 ? 24.148 14.036 -59.831 1.00 49.88 187 ARG A C 1
ATOM 1517 O O . ARG A 1 187 ? 24.880 14.060 -60.818 1.00 49.88 187 ARG A O 1
ATOM 1524 N N . ASP A 1 188 ? 24.406 14.635 -58.680 1.00 54.72 188 ASP A N 1
ATOM 1525 C CA . ASP A 1 188 ? 25.773 14.939 -58.284 1.00 54.72 188 ASP A CA 1
ATOM 1526 C C . ASP A 1 188 ? 26.279 13.694 -57.545 1.00 54.72 188 ASP A C 1
ATOM 1528 O O . ASP A 1 188 ? 25.910 13.425 -56.402 1.00 54.72 188 ASP A O 1
ATOM 1532 N N . ASP A 1 189 ? 27.029 12.877 -58.282 1.00 55.34 189 ASP A N 1
ATOM 1533 C CA . ASP A 1 189 ? 27.946 11.895 -57.713 1.00 55.34 189 ASP A CA 1
ATOM 1534 C C . ASP A 1 189 ? 29.240 12.630 -57.281 1.00 55.34 189 ASP A C 1
ATOM 1536 O O . ASP A 1 189 ? 29.577 13.657 -57.875 1.00 55.34 189 ASP A O 1
ATOM 1540 N N . ASN A 1 190 ? 29.994 12.025 -56.350 1.00 46.19 190 ASN A N 1
ATOM 1541 C CA . ASN A 1 190 ? 31.368 12.344 -55.889 1.00 46.19 190 ASN A CA 1
ATOM 1542 C C . ASN A 1 190 ? 31.522 13.038 -54.510 1.00 46.19 190 ASN A C 1
ATOM 1544 O O . ASN A 1 190 ? 30.557 13.573 -53.977 1.00 46.19 190 ASN A O 1
ATOM 1548 N N . ASP A 1 191 ? 32.748 12.950 -53.962 1.00 53.62 191 ASP A N 1
ATOM 1549 C CA . ASP A 1 191 ? 33.226 13.122 -52.567 1.00 53.62 191 ASP A CA 1
ATOM 1550 C C . ASP A 1 191 ? 33.360 11.762 -51.833 1.00 53.62 191 ASP A C 1
ATOM 1552 O O . ASP A 1 191 ? 32.592 11.417 -50.935 1.00 53.62 191 ASP A O 1
ATOM 1556 N N . GLU A 1 192 ? 34.195 10.823 -52.296 1.00 53.97 192 GLU A N 1
ATOM 1557 C CA . GLU A 1 192 ? 35.671 10.900 -52.394 1.00 53.97 192 GLU A CA 1
ATOM 1558 C C . GLU A 1 192 ? 36.335 11.021 -51.008 1.00 53.97 192 GLU A C 1
ATOM 1560 O O . GLU A 1 192 ? 36.616 12.106 -50.510 1.00 53.97 192 GLU A O 1
ATOM 1565 N N . TRP A 1 193 ? 36.566 9.863 -50.376 1.00 55.88 193 TRP A N 1
ATOM 1566 C CA . TRP A 1 193 ? 37.416 9.721 -49.192 1.00 55.88 193 TRP A CA 1
ATOM 1567 C C . TRP A 1 193 ? 38.675 8.960 -49.600 1.00 55.88 193 TRP A C 1
ATOM 1569 O O . TRP A 1 193 ? 38.603 7.768 -49.900 1.00 55.88 193 TRP A O 1
ATOM 1579 N N . GLU A 1 194 ? 39.806 9.661 -49.649 1.00 55.75 194 GLU A N 1
ATOM 1580 C CA . GLU A 1 194 ? 41.109 9.071 -49.957 1.00 55.75 194 GLU A CA 1
ATOM 1581 C C . GLU A 1 194 ? 41.589 8.156 -48.818 1.00 55.75 194 GLU A C 1
ATOM 1583 O O . GLU A 1 194 ? 41.587 8.537 -47.645 1.00 55.75 194 GLU A O 1
ATOM 1588 N N . ASP A 1 195 ? 42.057 6.959 -49.179 1.00 52.84 195 ASP A N 1
ATOM 1589 C CA . ASP A 1 195 ? 42.904 6.142 -48.312 1.00 52.84 195 ASP A CA 1
ATOM 1590 C C . ASP A 1 195 ? 44.290 6.795 -48.195 1.00 52.84 195 ASP A C 1
ATOM 1592 O O . ASP A 1 195 ? 44.996 6.945 -49.194 1.00 52.84 195 ASP A O 1
ATOM 1596 N N . THR A 1 196 ? 44.743 7.078 -46.972 1.00 56.59 196 THR A N 1
ATOM 1597 C CA . THR A 1 196 ? 46.173 7.277 -46.687 1.00 56.59 196 THR A CA 1
ATOM 1598 C C . THR A 1 196 ? 46.634 6.280 -45.635 1.00 56.59 196 THR A C 1
ATOM 1600 O O . THR A 1 196 ? 46.403 6.464 -44.437 1.00 56.59 196 THR A O 1
ATOM 1603 N N . ALA A 1 197 ? 47.304 5.227 -46.096 1.00 53.03 197 ALA A N 1
ATOM 1604 C CA . ALA A 1 197 ? 48.083 4.328 -45.260 1.00 53.03 197 ALA A CA 1
ATOM 1605 C C . ALA A 1 197 ? 49.572 4.694 -45.360 1.00 53.03 197 ALA A C 1
ATOM 1607 O O . ALA A 1 197 ? 50.138 4.654 -46.447 1.00 53.03 197 ALA A O 1
ATOM 1608 N N . GLU A 1 198 ? 50.197 4.982 -44.220 1.00 58.34 198 GLU A N 1
ATOM 1609 C CA . GLU A 1 198 ? 51.649 4.912 -43.997 1.00 58.34 198 GLU A CA 1
ATOM 1610 C C . GLU A 1 198 ? 51.804 4.170 -42.656 1.00 58.34 198 GLU A C 1
ATOM 1612 O O . GLU A 1 198 ? 51.249 4.583 -41.638 1.00 58.34 198 GLU A O 1
ATOM 1617 N N . GLU A 1 199 ? 52.162 2.888 -42.667 1.00 54.31 199 GLU A N 1
ATOM 1618 C CA . GLU A 1 199 ? 53.524 2.331 -42.739 1.00 54.31 199 GLU A CA 1
ATOM 1619 C C . GLU A 1 199 ? 54.414 2.600 -41.506 1.00 54.31 199 GLU A C 1
ATOM 1621 O O . GLU A 1 199 ? 54.857 3.704 -41.219 1.00 54.31 199 GLU A O 1
ATOM 1626 N N . GLU A 1 200 ? 54.629 1.494 -40.789 1.00 51.16 200 GLU A N 1
ATOM 1627 C CA . GLU A 1 200 ? 55.821 1.020 -40.074 1.00 51.16 200 GLU A CA 1
ATOM 1628 C C . GLU A 1 200 ? 56.855 1.994 -39.466 1.00 51.16 200 GLU A C 1
ATOM 1630 O O . GLU A 1 200 ? 57.509 2.795 -40.125 1.00 51.16 200 GLU A O 1
ATOM 1635 N N . GLY A 1 201 ? 57.160 1.743 -38.186 1.00 50.19 201 GLY A N 1
ATOM 1636 C CA . GLY A 1 201 ? 58.345 2.260 -37.500 1.00 50.19 201 GLY A CA 1
ATOM 1637 C C . GLY A 1 201 ? 58.793 1.334 -36.367 1.00 50.19 201 GLY A C 1
ATOM 1638 O O . GLY A 1 201 ? 58.389 1.514 -35.220 1.00 50.19 201 GLY A O 1
ATOM 1639 N N . GLN A 1 202 ? 59.619 0.332 -36.681 1.00 57.12 202 GLN A N 1
ATOM 1640 C CA . GLN A 1 202 ? 60.323 -0.489 -35.685 1.00 57.12 202 GLN A CA 1
ATOM 1641 C C . GLN A 1 202 ? 61.518 0.271 -35.087 1.00 57.12 202 GLN A C 1
ATOM 1643 O O . GLN A 1 202 ? 62.328 0.772 -35.863 1.00 57.12 202 GLN A O 1
ATOM 1648 N N . VAL A 1 203 ? 61.684 0.229 -33.755 1.00 56.56 203 VAL A N 1
ATOM 1649 C CA . VAL A 1 203 ? 62.904 -0.225 -33.033 1.00 56.56 203 VAL A CA 1
ATOM 1650 C C . VAL A 1 203 ? 62.475 -0.798 -31.680 1.00 56.56 203 VAL A C 1
ATOM 1652 O O . VAL A 1 203 ? 61.728 -0.092 -30.969 1.00 56.56 203 VAL A O 1
#